Protein AF-A0A4Z2JAQ2-F1 (afdb_monomer)

Foldseek 3Di:
DVVVVVVVVVVVLLPADDPDDPDDDDDDDDDDDDDDDDDDDDDDDDDDDDDDDDDDDDDDDDDDDDDDPVPVVVVVVVVVVVVVVVVVVVVVVVVVVVVVVVVVVVVVVVVVVVVVVVVVVVVVVVVVVVVVVVVVVVVVVVVVVVVVVVVVVVVVVVVVVVVVVVVVVVVVVVVCVVDPDDPPPPPDPPPDDDDDDDDDDDDDDDDDDDDDDDDDDDDDDDPDPDPPPPPPQLVVVSVLLVVQLLVVQKDKDFDDPDPDDPDDPPCPQQADCQAFNNSRDGHRFRMWMDRHPPPGIHGHHQLRVQLSVLSSVLSVLVVCVVVVVDPDDPVVSVVVNVVSVVSSVCSSVSDGDDPPD

pLDDT: mean 70.52, std 26.48, range [26.64, 98.62]

InterPro domains:
  IPR009449 GDP/GTP exchange factor Sec2, N-terminal [PF06428] (87-173)
  IPR040351 Guanine nucleotide exchange factor RAB3IL/RAB3IP/Sec2 [PTHR14430] (69-216)

Structure (mmCIF, N/CA/C/O backbone):
data_AF-A0A4Z2JAQ2-F1
#
_entry.id   AF-A0A4Z2JAQ2-F1
#
loop_
_atom_site.group_PDB
_atom_site.id
_atom_site.type_symbol
_atom_site.label_atom_id
_atom_site.label_alt_id
_atom_site.label_comp_id
_atom_site.label_asym_id
_atom_site.label_entity_id
_atom_site.label_seq_id
_atom_site.pdbx_PDB_ins_code
_atom_site.Cartn_x
_atom_site.Cartn_y
_atom_site.Cartn_z
_atom_site.occupancy
_atom_site.B_iso_or_equiv
_atom_site.auth_seq_id
_atom_site.auth_comp_id
_atom_site.auth_asym_id
_atom_site.auth_atom_id
_atom_site.pdbx_PDB_model_num
ATOM 1 N N . MET A 1 1 ? 0.732 -26.052 -12.401 1.00 32.22 1 MET A N 1
ATOM 2 C CA . MET A 1 1 ? 1.533 -25.738 -11.193 1.00 32.22 1 MET A CA 1
ATOM 3 C C . MET A 1 1 ? 1.921 -24.259 -11.101 1.00 32.22 1 MET A C 1
ATOM 5 O O . MET A 1 1 ? 1.573 -23.650 -10.102 1.00 32.22 1 MET A O 1
ATOM 9 N N . LEU A 1 2 ? 2.511 -23.631 -12.132 1.00 28.58 2 LEU A N 1
ATOM 10 C CA . LEU A 1 2 ? 2.782 -22.173 -12.153 1.00 28.58 2 LEU A CA 1
ATOM 11 C C . LEU A 1 2 ? 1.528 -21.301 -11.935 1.00 28.58 2 LEU A C 1
ATOM 13 O O . LEU A 1 2 ? 1.562 -20.373 -11.138 1.00 28.58 2 LEU A O 1
ATOM 17 N N . LEU A 1 3 ? 0.391 -21.658 -12.541 1.00 33.78 3 LEU A N 1
ATOM 18 C CA . LEU A 1 3 ? -0.900 -20.978 -12.331 1.00 33.78 3 LEU A CA 1
ATOM 19 C C . LEU A 1 3 ? -1.442 -21.103 -10.894 1.00 33.78 3 LEU A C 1
ATOM 21 O O . LEU A 1 3 ? -2.091 -20.189 -10.400 1.00 33.78 3 LEU A O 1
ATOM 25 N N . GLN A 1 4 ? -1.127 -22.196 -10.194 1.00 30.92 4 GLN A N 1
ATOM 26 C CA . GLN A 1 4 ? -1.571 -22.434 -8.814 1.00 30.92 4 GLN A CA 1
ATOM 27 C C . GLN A 1 4 ? -0.662 -21.733 -7.791 1.00 30.92 4 GLN A C 1
ATOM 29 O O . GLN A 1 4 ? -1.110 -21.366 -6.708 1.00 30.92 4 GLN A O 1
ATOM 34 N N . GLN A 1 5 ? 0.599 -21.488 -8.162 1.00 32.19 5 GLN A N 1
ATOM 35 C CA . GLN A 1 5 ? 1.532 -20.642 -7.415 1.00 32.19 5 GLN A CA 1
ATOM 36 C C . GLN A 1 5 ? 1.245 -19.144 -7.647 1.00 32.19 5 GLN A C 1
ATOM 38 O O . GLN A 1 5 ? 1.364 -18.342 -6.724 1.00 32.19 5 GLN A O 1
ATOM 43 N N . LEU A 1 6 ? 0.816 -18.768 -8.859 1.00 39.59 6 LEU A N 1
ATOM 44 C CA . LEU A 1 6 ? 0.424 -17.399 -9.215 1.00 39.59 6 LEU A CA 1
ATOM 45 C C . LEU A 1 6 ? -0.931 -17.001 -8.609 1.00 39.59 6 LEU A C 1
ATOM 47 O O . LEU A 1 6 ? -1.052 -15.879 -8.124 1.00 39.59 6 LEU A O 1
ATOM 51 N N . GLY A 1 7 ? -1.903 -17.920 -8.540 1.00 33.91 7 GLY A N 1
ATOM 52 C CA . GLY A 1 7 ? -3.198 -17.687 -7.882 1.00 33.91 7 GLY A CA 1
ATOM 53 C C . GLY A 1 7 ? -3.067 -17.275 -6.410 1.00 33.91 7 GLY A C 1
ATOM 54 O O . GLY A 1 7 ? -3.701 -16.315 -5.982 1.00 33.91 7 GLY A O 1
ATOM 55 N N . LYS A 1 8 ? -2.131 -17.887 -5.669 1.00 36.03 8 LYS A N 1
ATOM 56 C CA . LYS A 1 8 ? -1.834 -17.534 -4.265 1.00 36.03 8 LYS A CA 1
ATOM 57 C C . LYS A 1 8 ? -1.268 -16.117 -4.101 1.00 36.03 8 LYS A C 1
ATOM 59 O O . LYS A 1 8 ? -1.506 -15.463 -3.091 1.00 36.03 8 LYS A O 1
ATOM 64 N N . SER A 1 9 ? -0.527 -15.621 -5.097 1.00 35.22 9 SER A N 1
ATOM 65 C CA . SER A 1 9 ? 0.023 -14.258 -5.077 1.00 35.22 9 SER A CA 1
ATOM 66 C C . SER A 1 9 ? -1.042 -13.199 -5.387 1.00 35.22 9 SER A C 1
ATOM 68 O O . SER A 1 9 ? -0.885 -12.053 -4.966 1.00 35.22 9 SER A O 1
ATOM 70 N N . VAL A 1 10 ? -2.106 -13.569 -6.109 1.00 39.44 10 VAL A N 1
ATOM 71 C CA . VAL A 1 10 ? -3.237 -12.686 -6.433 1.00 39.44 10 VAL A CA 1
ATOM 72 C C . VAL A 1 10 ? -4.231 -12.628 -5.272 1.00 39.44 10 VAL A C 1
ATOM 74 O O . VAL A 1 10 ? -4.626 -11.527 -4.895 1.00 39.44 10 VAL A O 1
ATOM 77 N N . GLU A 1 11 ? -4.541 -13.756 -4.620 1.00 36.00 11 GLU A N 1
ATOM 78 C CA . GLU A 1 11 ? -5.402 -13.781 -3.420 1.00 36.00 11 GLU A CA 1
ATOM 79 C C . GLU A 1 11 ? -4.887 -12.846 -2.312 1.00 36.00 11 GLU A C 1
ATOM 81 O O . GLU A 1 11 ? -5.660 -12.128 -1.677 1.00 36.00 11 GLU A O 1
ATOM 86 N N . HIS A 1 12 ? -3.563 -12.754 -2.143 1.00 39.06 12 HIS A N 1
ATOM 87 C CA . HIS A 1 12 ? -2.941 -11.886 -1.140 1.00 39.06 12 HIS A CA 1
ATOM 88 C C . HIS A 1 12 ? -2.846 -10.398 -1.551 1.00 39.06 12 HIS A C 1
ATOM 90 O O . HIS A 1 12 ? -2.483 -9.545 -0.735 1.00 39.06 12 HIS A O 1
ATOM 96 N N . CYS A 1 13 ? -3.138 -10.048 -2.809 1.00 39.56 13 CYS A N 1
ATOM 97 C CA . CYS A 1 13 ? -3.205 -8.659 -3.292 1.00 39.56 13 CYS A CA 1
ATOM 98 C C . CYS A 1 13 ? -4.619 -8.062 -3.207 1.00 39.56 13 CYS A C 1
ATOM 100 O O . CYS A 1 13 ? -4.762 -6.836 -3.153 1.00 39.56 13 CYS A O 1
ATOM 102 N N . VAL A 1 14 ? -5.653 -8.909 -3.162 1.00 39.41 14 VAL A N 1
ATOM 103 C CA . VAL A 1 14 ? -7.061 -8.485 -3.059 1.00 39.41 14 VAL A CA 1
ATOM 104 C C . VAL A 1 14 ? -7.464 -8.165 -1.613 1.00 39.41 14 VAL A C 1
ATOM 106 O O . VAL A 1 14 ? -8.409 -7.409 -1.398 1.00 39.41 14 VAL A O 1
ATOM 109 N N . PHE A 1 15 ? -6.711 -8.634 -0.612 1.00 42.44 15 PHE A N 1
ATOM 110 C CA . PHE A 1 15 ? -6.939 -8.272 0.787 1.00 42.44 15 PHE A CA 1
ATOM 111 C C . PHE A 1 15 ? -6.591 -6.798 1.028 1.00 42.44 15 PHE A C 1
ATOM 113 O O . PHE A 1 15 ? -5.430 -6.413 1.168 1.00 42.44 15 PHE A O 1
ATOM 120 N N . PHE A 1 16 ? -7.630 -5.962 0.989 1.00 42.53 16 PHE A N 1
ATOM 121 C CA . PHE A 1 16 ? -7.611 -4.557 1.367 1.00 42.53 16 PHE A CA 1
ATOM 122 C C . PHE A 1 16 ? -6.827 -4.380 2.672 1.00 42.53 16 PHE A C 1
ATOM 124 O O . PHE A 1 16 ? -7.182 -4.960 3.695 1.00 42.53 16 PHE A O 1
ATOM 131 N N . GLY A 1 17 ? -5.744 -3.598 2.615 1.00 32.12 17 GLY A N 1
ATOM 132 C CA . GLY A 1 17 ? -5.057 -3.131 3.816 1.00 32.12 17 GLY A CA 1
ATOM 133 C C . GLY A 1 17 ? -6.016 -2.326 4.704 1.00 32.12 17 GLY A C 1
ATOM 134 O O . GLY A 1 17 ? -7.007 -1.796 4.188 1.00 32.12 17 GLY A O 1
ATOM 135 N N . PRO A 1 18 ? -5.752 -2.263 6.020 1.00 31.42 18 PRO A N 1
ATOM 136 C CA . PRO A 1 18 ? -6.659 -1.652 6.982 1.00 31.42 18 PRO A CA 1
ATOM 137 C C . PRO A 1 18 ? -6.964 -0.192 6.610 1.00 31.42 18 PRO A C 1
ATOM 139 O O . PRO A 1 18 ? -6.084 0.513 6.099 1.00 31.42 18 PRO A O 1
ATOM 142 N N . PRO A 1 19 ? -8.201 0.278 6.844 1.00 39.22 19 PRO A N 1
ATOM 143 C CA . PRO A 1 19 ? -8.528 1.678 6.694 1.00 39.22 19 PRO A CA 1
ATOM 144 C C . PRO A 1 19 ? -7.951 2.381 7.916 1.00 39.22 19 PRO A C 1
ATOM 146 O O . PRO A 1 19 ? -8.541 2.283 8.974 1.00 39.22 19 PRO A O 1
ATOM 149 N N . ASP A 1 20 ? -6.773 2.987 7.796 1.00 35.00 20 ASP A N 1
ATOM 150 C CA . ASP A 1 20 ? -6.402 4.194 8.543 1.00 35.00 20 ASP A CA 1
ATOM 151 C C . ASP A 1 20 ? -4.969 4.609 8.204 1.00 35.00 20 ASP A C 1
ATOM 153 O O . ASP A 1 20 ? -3.987 4.117 8.749 1.00 35.00 20 ASP A O 1
ATOM 157 N N . ALA A 1 21 ? -4.858 5.570 7.290 1.00 31.58 21 ALA A N 1
ATOM 158 C CA . ALA A 1 21 ? -3.722 6.478 7.256 1.00 31.58 21 ALA A CA 1
ATOM 159 C C . ALA A 1 21 ? -4.227 7.853 6.788 1.00 31.58 21 ALA A C 1
ATOM 161 O O . ALA A 1 21 ? -4.781 7.968 5.683 1.00 31.58 21 ALA A O 1
ATOM 162 N N . PRO A 1 22 ? -4.106 8.911 7.611 1.00 32.19 22 PRO A N 1
ATOM 163 C CA . PRO A 1 22 ? -4.495 10.249 7.207 1.00 32.19 22 PRO A CA 1
ATOM 164 C C . PRO A 1 22 ? -3.606 10.719 6.053 1.00 32.19 22 PRO A C 1
ATOM 166 O O . PRO A 1 22 ? -2.398 10.506 6.019 1.00 32.19 22 PRO A O 1
ATOM 169 N N . ALA A 1 23 ? -4.241 11.356 5.072 1.00 33.41 23 ALA A N 1
ATOM 170 C CA . ALA A 1 23 ? -3.591 11.825 3.861 1.00 33.41 23 ALA A CA 1
ATOM 171 C C . ALA A 1 23 ? -2.505 12.866 4.160 1.00 33.41 23 ALA A C 1
ATOM 173 O O . ALA A 1 23 ? -2.813 14.034 4.404 1.00 33.41 23 ALA A O 1
ATOM 174 N N . ALA A 1 24 ? -1.244 12.463 4.031 1.00 28.30 24 ALA A N 1
ATOM 175 C CA . ALA A 1 24 ? -0.134 13.385 3.881 1.00 28.30 24 ALA A CA 1
ATOM 176 C C . ALA A 1 24 ? -0.196 13.996 2.471 1.00 28.30 24 ALA A C 1
ATOM 178 O O . ALA A 1 24 ? 0.100 13.358 1.460 1.00 28.30 24 ALA A O 1
ATOM 179 N N . ARG A 1 25 ? -0.647 15.251 2.390 1.00 35.47 25 ARG A N 1
ATOM 180 C CA . ARG A 1 25 ? -0.482 16.088 1.200 1.00 35.47 25 ARG A CA 1
ATOM 181 C C . ARG A 1 25 ? 0.997 16.449 1.083 1.00 35.47 25 ARG A C 1
ATOM 183 O O . ARG A 1 25 ? 1.421 17.417 1.700 1.00 35.47 25 ARG A O 1
ATOM 190 N N . HIS A 1 26 ? 1.749 15.735 0.254 1.00 28.62 26 HIS A N 1
ATOM 191 C CA . HIS A 1 26 ? 3.042 16.222 -0.215 1.00 28.62 26 HIS A CA 1
ATOM 192 C C . HIS A 1 26 ? 2.951 16.593 -1.693 1.00 28.62 26 HIS A C 1
ATOM 194 O O . HIS A 1 26 ? 2.716 15.764 -2.568 1.00 28.62 26 HIS A O 1
ATOM 200 N N . ARG A 1 27 ? 3.092 17.899 -1.944 1.00 38.75 27 ARG A N 1
ATOM 201 C CA . ARG A 1 27 ? 3.564 18.420 -3.225 1.00 38.75 27 ARG A CA 1
ATOM 202 C C . ARG A 1 27 ? 5.033 18.027 -3.349 1.00 38.75 27 ARG A C 1
ATOM 204 O O . ARG A 1 27 ? 5.759 18.235 -2.388 1.00 38.75 27 ARG A O 1
ATOM 211 N N . TYR A 1 28 ? 5.424 17.497 -4.499 1.00 27.91 28 TYR A N 1
ATOM 212 C CA . TYR A 1 28 ? 6.567 17.879 -5.344 1.00 27.91 28 TYR A CA 1
ATOM 213 C C . TYR A 1 28 ? 6.689 16.793 -6.425 1.00 27.91 28 TYR A C 1
ATOM 215 O O . TYR A 1 28 ? 6.312 15.650 -6.204 1.00 27.91 28 TYR A O 1
ATOM 223 N N . GLY A 1 29 ? 6.953 17.150 -7.675 1.00 27.48 29 GLY A N 1
ATOM 224 C CA . GLY A 1 29 ? 8.324 17.358 -8.129 1.00 27.48 29 GLY A CA 1
ATOM 225 C C . GLY A 1 29 ? 8.634 16.180 -9.044 1.00 27.48 29 GLY A C 1
ATOM 226 O O . GLY A 1 29 ? 8.641 15.035 -8.614 1.00 27.48 29 GLY A O 1
ATOM 227 N N . ARG A 1 30 ? 8.687 16.464 -10.339 1.00 41.06 30 ARG A N 1
ATOM 228 C CA . ARG A 1 30 ? 8.864 15.487 -11.403 1.00 41.06 30 ARG A CA 1
ATOM 229 C C . ARG A 1 30 ? 10.332 15.080 -11.411 1.00 41.06 30 ARG A C 1
ATOM 231 O O . ARG A 1 30 ? 11.100 15.836 -11.974 1.00 41.06 30 ARG A O 1
ATOM 238 N N . ASP A 1 31 ? 10.663 13.910 -10.880 1.00 26.67 31 ASP A N 1
ATOM 239 C CA . ASP A 1 31 ? 11.936 13.245 -11.160 1.00 26.67 31 ASP A CA 1
ATOM 240 C C . ASP A 1 31 ? 11.685 11.745 -11.336 1.00 26.67 31 ASP A C 1
ATOM 242 O O . ASP A 1 31 ? 11.189 11.045 -10.452 1.00 26.67 31 ASP A O 1
ATOM 246 N N . ALA A 1 32 ? 11.930 11.289 -12.562 1.00 34.69 32 ALA A N 1
ATOM 247 C CA . ALA A 1 32 ? 11.935 9.891 -12.935 1.00 34.69 32 ALA A CA 1
ATOM 248 C C . ALA A 1 32 ? 13.337 9.352 -12.646 1.00 34.69 32 ALA A C 1
ATOM 250 O O . ALA A 1 32 ? 14.273 9.706 -13.355 1.00 34.69 32 ALA A O 1
ATOM 251 N N . GLU A 1 33 ? 13.475 8.498 -11.633 1.00 29.86 33 GLU A N 1
ATOM 252 C CA . GLU A 1 33 ? 14.683 7.696 -11.457 1.00 29.86 33 GLU A CA 1
ATOM 253 C C . GLU A 1 33 ? 14.422 6.241 -11.845 1.00 29.86 33 GLU A C 1
ATOM 255 O O . GLU A 1 33 ? 13.720 5.463 -11.195 1.00 29.86 33 GLU A O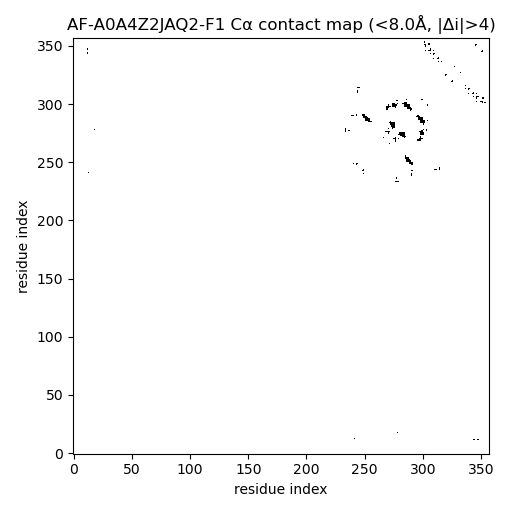 1
ATOM 260 N N . GLU A 1 34 ? 15.001 5.939 -12.998 1.00 36.47 34 GLU A N 1
ATOM 261 C CA . GLU A 1 34 ? 15.507 4.661 -13.455 1.00 36.47 34 GLU A CA 1
ATOM 262 C C . GLU A 1 34 ? 16.329 3.982 -12.342 1.00 36.47 34 GLU A C 1
ATOM 264 O O . GLU A 1 34 ? 17.377 4.477 -11.940 1.00 36.47 34 GLU A O 1
ATOM 269 N N . GLN A 1 35 ? 15.865 2.838 -11.830 1.00 32.50 35 GLN A N 1
ATOM 270 C CA . GLN A 1 35 ? 16.703 1.948 -11.021 1.00 32.50 35 GLN A CA 1
ATOM 271 C C . GLN A 1 35 ? 16.925 0.651 -11.785 1.00 32.50 35 GLN A C 1
ATOM 273 O O . GLN A 1 35 ? 16.061 -0.228 -11.850 1.00 32.50 35 GLN A O 1
ATOM 278 N N . GLY A 1 36 ? 18.107 0.602 -12.398 1.00 29.11 36 GLY A N 1
ATOM 279 C CA . GLY A 1 36 ? 18.700 -0.574 -13.002 1.00 29.11 36 GLY A CA 1
ATOM 280 C C . GLY A 1 36 ? 19.021 -1.650 -11.966 1.00 29.11 36 GLY A C 1
ATOM 281 O O . GLY A 1 36 ? 19.354 -1.383 -10.812 1.00 29.11 36 GLY A O 1
ATOM 282 N N . CYS A 1 37 ? 18.899 -2.893 -12.417 1.00 28.41 37 CYS A N 1
ATOM 283 C CA . CYS A 1 37 ? 19.303 -4.088 -11.698 1.00 28.41 37 CYS A CA 1
ATOM 284 C C . CYS A 1 37 ? 20.832 -4.178 -11.554 1.00 28.41 37 CYS A C 1
ATOM 286 O O . CYS A 1 37 ? 21.569 -3.975 -12.514 1.00 28.41 37 CYS A O 1
ATOM 288 N N . ILE A 1 38 ? 21.280 -4.606 -10.375 1.00 34.25 38 I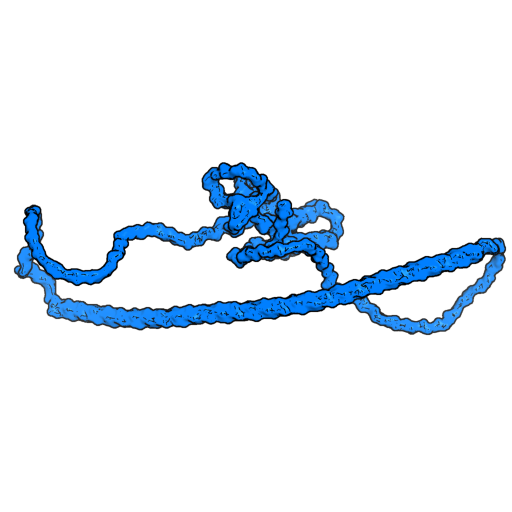LE A N 1
ATOM 289 C CA . ILE A 1 38 ? 22.635 -5.075 -10.041 1.00 34.25 38 ILE A CA 1
ATOM 290 C C . ILE A 1 38 ? 22.384 -6.317 -9.157 1.00 34.25 38 ILE A C 1
ATOM 292 O O . ILE A 1 38 ? 21.577 -6.219 -8.240 1.00 34.25 38 ILE A O 1
ATOM 296 N N . VAL A 1 39 ? 22.920 -7.532 -9.317 1.00 35.50 39 VAL A N 1
ATOM 297 C CA . VAL A 1 39 ? 23.964 -8.153 -10.152 1.00 35.50 39 VAL A CA 1
ATOM 298 C C . VAL A 1 39 ? 23.804 -9.680 -10.006 1.00 35.50 39 VAL A C 1
ATOM 300 O O . VAL A 1 39 ? 23.298 -10.143 -8.983 1.00 35.50 39 VAL A O 1
ATOM 303 N N . GLY A 1 40 ? 24.330 -10.471 -10.955 1.00 28.41 40 GLY A N 1
ATOM 304 C CA . GLY A 1 40 ? 24.898 -11.775 -10.581 1.00 28.41 40 GLY A CA 1
ATOM 305 C C . GLY A 1 40 ? 25.103 -12.818 -11.680 1.00 28.41 40 GLY A C 1
ATOM 306 O O . GLY A 1 40 ? 24.308 -13.747 -11.771 1.00 28.41 40 GLY A O 1
ATOM 307 N N . ARG A 1 41 ? 26.213 -12.723 -12.433 1.00 29.61 41 ARG A N 1
ATOM 308 C CA . ARG A 1 41 ? 27.311 -13.725 -12.491 1.00 29.61 41 ARG A CA 1
ATOM 309 C C . ARG A 1 41 ? 28.155 -13.502 -13.756 1.00 29.61 41 ARG A C 1
ATOM 311 O O . ARG A 1 41 ? 27.921 -14.125 -14.787 1.00 29.61 41 ARG A O 1
ATOM 318 N N . LEU A 1 42 ? 29.153 -12.623 -13.659 1.00 32.34 42 LEU A N 1
ATOM 319 C CA . LEU A 1 42 ? 30.320 -12.684 -14.536 1.00 32.34 42 LEU A CA 1
ATOM 320 C C . LEU A 1 42 ? 31.254 -13.731 -13.924 1.00 32.34 42 LEU A C 1
ATOM 322 O O . LEU A 1 42 ? 31.554 -13.669 -12.735 1.00 32.34 42 LEU A O 1
ATOM 326 N N . VAL A 1 43 ? 31.593 -14.748 -14.706 1.00 36.84 43 VAL A N 1
ATOM 327 C CA . VAL A 1 43 ? 32.537 -15.794 -14.316 1.00 36.84 43 VAL A CA 1
ATOM 328 C C . VAL A 1 43 ? 33.920 -15.156 -14.225 1.00 36.84 43 VAL A C 1
ATOM 330 O O . VAL A 1 43 ? 34.358 -14.523 -15.185 1.00 36.84 43 VAL A O 1
ATOM 333 N N . ASP A 1 44 ? 34.571 -15.318 -13.074 1.00 34.84 44 ASP A N 1
ATOM 334 C CA . ASP A 1 44 ? 35.976 -14.985 -12.863 1.00 34.84 44 ASP A CA 1
ATOM 335 C C . ASP A 1 44 ? 36.846 -15.664 -13.931 1.00 34.84 44 ASP A C 1
ATOM 337 O O . ASP A 1 44 ? 36.865 -16.891 -14.052 1.00 34.84 44 ASP A O 1
ATOM 341 N N . LEU A 1 45 ? 37.592 -14.865 -14.690 1.00 32.53 45 LEU A N 1
ATOM 342 C CA . LEU A 1 45 ? 38.787 -15.318 -15.392 1.00 32.53 45 LEU A CA 1
ATOM 343 C C . LEU A 1 45 ? 39.944 -14.457 -14.896 1.00 32.53 45 LEU A C 1
ATOM 345 O O . LEU A 1 45 ? 40.155 -13.339 -15.361 1.00 32.53 45 LEU A O 1
ATOM 349 N N . ASP A 1 46 ? 40.645 -14.996 -13.906 1.00 34.56 46 ASP A N 1
ATOM 350 C CA . ASP A 1 46 ? 41.946 -14.524 -13.435 1.00 34.56 46 ASP A CA 1
ATOM 351 C C . ASP A 1 46 ? 43.076 -15.107 -14.337 1.00 34.56 46 ASP A C 1
ATOM 353 O O . ASP A 1 46 ? 42.791 -15.914 -15.230 1.00 34.56 46 ASP A O 1
ATOM 357 N N . PRO A 1 47 ? 44.348 -14.682 -14.203 1.00 46.50 47 PRO A N 1
ATOM 358 C CA . PRO A 1 47 ? 45.146 -14.109 -15.283 1.00 46.50 47 PRO A CA 1
ATOM 359 C C . PRO A 1 47 ? 46.097 -15.097 -15.991 1.00 46.50 47 PRO A C 1
ATOM 361 O O . PRO A 1 47 ? 46.319 -16.224 -15.554 1.00 46.50 47 PRO A O 1
ATOM 364 N N . GLU A 1 48 ? 46.659 -14.628 -17.112 1.00 40.00 48 GLU A N 1
ATOM 365 C CA . GLU A 1 48 ? 47.556 -15.307 -18.070 1.00 40.00 48 GLU A CA 1
ATOM 366 C C . GLU A 1 48 ? 48.572 -16.328 -17.512 1.00 40.00 48 GLU A C 1
ATOM 368 O O . GLU A 1 48 ? 49.181 -16.104 -16.463 1.00 40.00 48 GLU A O 1
ATOM 373 N N . PRO A 1 49 ? 48.997 -17.301 -18.349 1.00 39.62 49 PRO A N 1
ATOM 37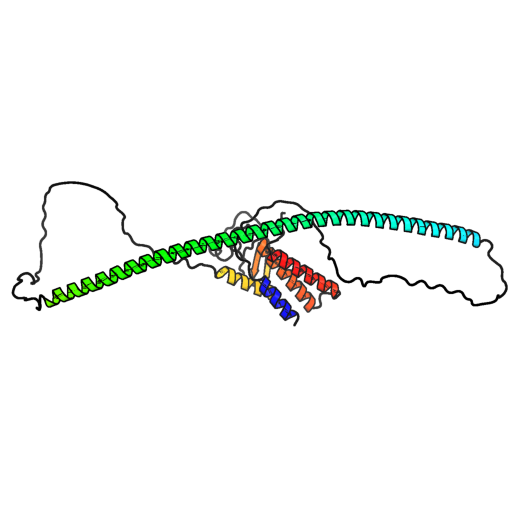4 C CA . PRO A 1 49 ? 50.358 -17.811 -18.307 1.00 39.62 49 PRO A CA 1
ATOM 375 C C . PRO A 1 49 ? 51.168 -17.433 -19.559 1.00 39.62 49 PRO A C 1
ATOM 377 O O . PRO A 1 49 ? 50.802 -17.706 -20.703 1.00 39.62 49 PRO A O 1
ATOM 380 N N . LYS A 1 50 ? 52.356 -16.878 -19.301 1.00 42.31 50 LYS A N 1
ATOM 381 C CA . LYS A 1 50 ? 53.480 -16.757 -20.237 1.00 42.31 50 LYS A CA 1
ATOM 382 C C . LYS A 1 50 ? 53.809 -18.111 -20.876 1.00 42.31 50 LYS A C 1
ATOM 384 O O . LYS A 1 50 ? 54.037 -19.082 -20.158 1.00 42.31 50 LYS A O 1
ATOM 389 N N . SER A 1 51 ? 54.018 -18.143 -22.193 1.00 29.77 51 SER A N 1
ATOM 390 C CA . SER A 1 51 ? 54.866 -19.165 -22.818 1.00 29.77 51 SER A CA 1
ATOM 391 C C . SER A 1 51 ? 55.777 -18.564 -23.894 1.00 29.77 51 SER A C 1
ATOM 393 O O . SER A 1 51 ? 55.383 -18.159 -24.980 1.00 29.77 51 SER A O 1
ATOM 395 N N . ARG A 1 52 ? 57.052 -18.494 -23.512 1.00 39.66 52 ARG A N 1
ATOM 396 C CA . ARG A 1 52 ? 58.237 -18.630 -24.362 1.00 39.66 52 ARG A CA 1
ATOM 397 C C . ARG A 1 52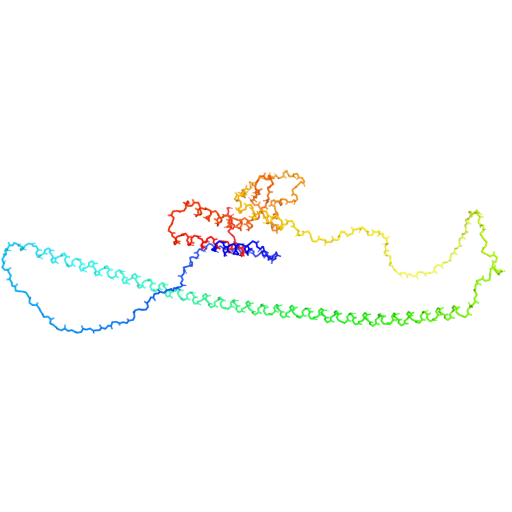 ? 58.132 -19.937 -25.155 1.00 39.66 52 ARG A C 1
ATOM 399 O O . ARG A 1 52 ? 57.799 -20.923 -24.516 1.00 39.66 52 ARG A O 1
ATOM 406 N N . VAL A 1 53 ? 58.497 -19.954 -26.443 1.00 34.00 53 VAL A N 1
ATOM 407 C CA . VAL A 1 53 ? 59.336 -20.981 -27.112 1.00 34.00 53 VAL A CA 1
ATOM 408 C C . VAL A 1 53 ? 59.643 -20.552 -28.564 1.00 34.00 53 VAL A C 1
ATOM 410 O O . VAL A 1 53 ? 58.771 -20.107 -29.303 1.00 34.00 53 VAL A O 1
ATOM 413 N N . GLU A 1 54 ? 60.925 -20.672 -28.915 1.00 39.62 54 GLU A N 1
ATOM 414 C CA . GLU A 1 54 ? 61.544 -20.650 -30.248 1.00 39.62 54 GLU A CA 1
ATOM 415 C C . GLU A 1 54 ? 61.123 -21.820 -31.160 1.00 39.62 54 GLU A C 1
ATOM 417 O O . GLU A 1 54 ? 60.845 -22.916 -30.686 1.00 39.62 54 GLU A O 1
ATOM 422 N N . GLY A 1 55 ? 61.287 -21.627 -32.474 1.00 31.17 55 GLY A N 1
ATOM 423 C CA . GLY A 1 55 ? 61.351 -22.686 -33.497 1.00 31.17 55 GLY A CA 1
ATOM 424 C C . GLY A 1 55 ? 60.091 -22.723 -34.366 1.00 31.17 55 GLY A C 1
ATOM 425 O O . GLY A 1 55 ? 58.986 -22.759 -33.852 1.00 31.17 55 GLY A O 1
ATOM 426 N N . GLY A 1 56 ? 60.121 -22.670 -35.695 1.00 32.25 56 GLY A N 1
ATOM 427 C CA . GLY A 1 56 ? 61.141 -23.047 -36.669 1.00 32.25 56 GLY A CA 1
ATOM 428 C C . GLY A 1 56 ? 60.441 -23.936 -37.707 1.00 32.25 56 GLY A C 1
ATOM 429 O O . GLY A 1 56 ? 60.009 -25.031 -37.367 1.00 32.25 56 GLY A O 1
ATOM 430 N N . GLY A 1 57 ? 60.280 -23.470 -38.950 1.00 29.75 57 GLY A N 1
ATOM 431 C CA . GLY A 1 57 ? 59.613 -24.237 -40.010 1.00 29.75 57 GLY A CA 1
ATOM 432 C C . GLY A 1 57 ? 59.704 -23.564 -41.381 1.00 29.75 57 GLY A C 1
ATOM 433 O O . GLY A 1 57 ? 59.124 -22.508 -41.601 1.00 29.75 57 GLY A O 1
ATOM 434 N N . GLN A 1 58 ? 60.478 -24.180 -42.274 1.00 40.00 58 GLN A N 1
ATOM 435 C CA . GLN A 1 58 ? 60.800 -23.772 -43.646 1.00 40.00 58 GLN A CA 1
ATOM 436 C C . GLN A 1 58 ? 59.601 -23.796 -44.608 1.00 40.00 58 GLN A C 1
ATOM 438 O O . GLN A 1 58 ? 58.797 -24.722 -44.570 1.00 40.00 58 GLN A O 1
ATOM 443 N N . ALA A 1 59 ? 59.613 -22.895 -45.595 1.00 35.91 59 ALA A N 1
ATOM 444 C CA . ALA A 1 59 ? 59.168 -23.192 -46.958 1.00 35.91 59 ALA A CA 1
ATOM 445 C C . ALA A 1 59 ? 59.981 -22.344 -47.957 1.00 35.91 59 ALA A C 1
ATOM 447 O O . ALA A 1 59 ? 60.089 -21.129 -47.806 1.00 35.91 59 ALA A O 1
ATOM 448 N N . GLY A 1 60 ? 60.617 -23.013 -48.925 1.00 33.41 60 GLY A N 1
ATOM 449 C CA . GLY A 1 60 ? 61.501 -22.422 -49.936 1.00 33.41 60 GLY A CA 1
ATOM 450 C C . GLY A 1 60 ? 60.778 -21.671 -51.069 1.00 33.41 60 GLY A C 1
ATOM 451 O O . GLY A 1 60 ? 59.549 -21.628 -51.104 1.00 33.41 60 GLY A O 1
ATOM 452 N N . PRO A 1 61 ? 61.539 -21.066 -52.004 1.00 45.97 61 PRO A N 1
ATOM 453 C CA . PRO A 1 61 ? 61.053 -20.025 -52.903 1.00 45.97 61 PRO A CA 1
ATOM 454 C C . PRO A 1 61 ? 60.561 -20.576 -54.250 1.00 45.97 61 PRO A C 1
ATOM 456 O O . PRO A 1 61 ? 61.194 -21.446 -54.844 1.00 45.97 61 PRO A O 1
ATOM 459 N N . THR A 1 62 ? 59.498 -19.985 -54.803 1.00 39.38 62 THR A N 1
ATOM 460 C CA . THR A 1 62 ? 59.145 -20.133 -56.224 1.00 39.38 62 THR A CA 1
ATOM 461 C C . THR A 1 62 ? 59.033 -18.770 -56.907 1.00 39.38 62 THR A C 1
ATOM 463 O O . THR A 1 62 ? 58.089 -18.017 -56.700 1.00 39.38 62 THR A O 1
ATOM 466 N N . SER A 1 63 ? 60.065 -18.489 -57.699 1.00 41.94 63 SER A N 1
ATOM 467 C CA . SER A 1 63 ? 60.126 -17.775 -58.981 1.00 41.94 63 SER A CA 1
ATOM 468 C C . SER A 1 63 ? 58.964 -16.867 -59.435 1.00 41.94 63 SER A C 1
ATOM 470 O O . SER A 1 63 ? 57.872 -17.322 -59.755 1.00 41.94 63 SER A O 1
ATOM 472 N N . SER A 1 64 ? 59.344 -15.606 -59.680 1.00 40.72 64 SER A N 1
ATOM 473 C CA . SER A 1 64 ? 59.042 -14.779 -60.865 1.00 40.72 64 SER A CA 1
ATOM 474 C C . SER A 1 64 ? 57.586 -14.536 -61.301 1.00 40.72 64 SER A C 1
ATOM 476 O O . SER A 1 64 ? 56.971 -15.387 -61.941 1.00 40.72 64 SER A O 1
ATOM 478 N N . ARG A 1 65 ? 57.149 -13.271 -61.215 1.00 36.12 65 ARG A N 1
ATOM 479 C CA . ARG A 1 65 ? 56.710 -12.465 -62.378 1.00 36.12 65 ARG A CA 1
ATOM 480 C C . ARG A 1 65 ? 56.383 -11.038 -61.938 1.00 36.12 65 ARG A C 1
ATOM 482 O O . ARG A 1 65 ? 55.695 -10.829 -60.947 1.00 36.12 65 ARG A O 1
ATOM 489 N N . GLY A 1 66 ? 56.928 -10.067 -62.665 1.00 45.19 66 GLY A N 1
ATOM 490 C CA . GLY A 1 66 ? 56.781 -8.649 -62.364 1.00 45.19 66 GLY A CA 1
ATOM 491 C C . GLY A 1 66 ? 55.397 -8.095 -62.694 1.00 45.19 66 GLY A C 1
ATOM 492 O O . GLY A 1 66 ? 54.801 -8.476 -63.694 1.00 45.19 66 GLY A O 1
ATOM 493 N N . HIS A 1 67 ? 54.933 -7.179 -61.847 1.00 51.00 67 HIS A N 1
ATOM 494 C CA . HIS A 1 67 ? 54.270 -5.908 -62.166 1.00 51.00 67 HIS A CA 1
ATOM 495 C C . HIS A 1 67 ? 53.825 -5.305 -60.828 1.00 51.00 67 HIS A C 1
ATOM 497 O O . HIS A 1 67 ? 53.000 -5.908 -60.148 1.00 51.00 67 HIS A O 1
ATOM 503 N N . GLY A 1 68 ? 54.338 -4.142 -60.411 1.00 47.56 68 GLY A N 1
ATOM 504 C CA . GLY A 1 68 ? 53.822 -3.567 -59.162 1.00 47.56 68 GLY A CA 1
ATOM 505 C C . GLY A 1 68 ? 54.481 -2.334 -58.563 1.00 47.56 68 GLY A C 1
ATOM 506 O O . GLY A 1 68 ? 54.179 -2.036 -57.413 1.00 47.56 68 GLY A O 1
ATOM 507 N N . ASP A 1 69 ? 55.325 -1.583 -59.273 1.00 48.19 69 ASP A N 1
ATOM 508 C CA . ASP A 1 69 ? 56.032 -0.449 -58.643 1.00 48.19 69 ASP A CA 1
ATOM 509 C C . ASP A 1 69 ? 55.216 0.865 -58.570 1.00 48.19 69 ASP A C 1
ATOM 511 O O . ASP A 1 69 ? 55.730 1.945 -58.296 1.00 48.19 69 ASP A O 1
ATOM 515 N N . LEU A 1 70 ? 53.895 0.781 -58.777 1.00 52.19 70 LEU A N 1
ATOM 516 C CA . LEU A 1 70 ? 52.939 1.867 -58.501 1.00 52.19 70 LEU A CA 1
ATOM 517 C C . LEU A 1 70 ? 51.953 1.523 -57.365 1.00 52.19 70 LEU A C 1
ATOM 519 O O . LEU A 1 70 ? 51.183 2.385 -56.937 1.00 52.19 70 LEU A O 1
ATOM 523 N N . SER A 1 71 ? 51.998 0.294 -56.836 1.00 53.28 71 SER A N 1
ATOM 524 C CA . SER A 1 71 ? 51.068 -0.206 -55.810 1.00 53.28 71 SER A CA 1
ATOM 525 C C . SER A 1 71 ? 51.596 0.002 -54.384 1.00 53.28 71 SER A C 1
ATOM 527 O O . SER A 1 71 ? 50.827 0.337 -53.488 1.00 53.28 71 SER A O 1
ATOM 529 N N . GLY A 1 72 ? 52.915 -0.101 -54.170 1.00 53.19 72 GLY A N 1
ATOM 530 C CA . GLY A 1 72 ? 53.526 -0.032 -52.831 1.00 53.19 72 GLY A CA 1
ATOM 531 C C . GLY A 1 72 ? 53.442 1.341 -52.150 1.00 53.19 72 GLY A C 1
ATOM 532 O O . GLY A 1 72 ? 53.269 1.429 -50.937 1.00 53.19 72 GLY A O 1
ATOM 533 N N . ARG A 1 73 ? 53.481 2.438 -52.920 1.00 52.31 73 ARG A N 1
ATOM 534 C CA . ARG A 1 73 ? 53.392 3.808 -52.369 1.00 52.31 73 ARG A CA 1
ATOM 535 C C . ARG A 1 73 ? 51.966 4.201 -51.972 1.00 52.31 73 ARG A C 1
ATOM 537 O O . ARG A 1 73 ? 51.788 4.978 -51.037 1.00 52.31 73 ARG A O 1
ATOM 544 N N . ARG A 1 74 ? 50.951 3.646 -52.649 1.00 55.34 74 ARG A N 1
ATOM 545 C CA . ARG A 1 74 ? 49.539 3.792 -52.257 1.00 55.34 74 ARG A CA 1
ATOM 546 C C . ARG A 1 74 ? 49.207 2.922 -51.044 1.00 55.34 74 ARG A C 1
ATOM 548 O O . ARG A 1 74 ? 48.537 3.422 -50.150 1.00 55.34 74 ARG A O 1
ATOM 555 N N . SER A 1 75 ? 49.737 1.699 -50.958 1.00 61.38 75 SER A N 1
ATOM 556 C CA . SER A 1 75 ? 49.587 0.842 -49.771 1.00 61.38 75 SER A CA 1
ATOM 557 C C . SER A 1 75 ? 50.206 1.465 -48.518 1.00 61.38 75 SER A C 1
ATOM 559 O O . SER A 1 75 ? 49.518 1.588 -47.514 1.00 61.38 75 SER A O 1
ATOM 561 N N . SER A 1 76 ? 51.433 1.993 -48.592 1.00 68.62 76 SER A N 1
ATOM 562 C CA . SER A 1 76 ? 52.068 2.664 -47.445 1.00 68.62 76 SER A CA 1
ATOM 563 C C . SER A 1 76 ? 51.289 3.902 -46.965 1.00 68.62 76 SER A C 1
ATOM 565 O O . SER A 1 76 ? 51.126 4.106 -45.765 1.00 68.62 76 SER A O 1
ATOM 567 N N . SER A 1 77 ? 50.733 4.706 -47.880 1.00 74.56 77 SER A N 1
ATOM 568 C CA . SER A 1 77 ? 49.907 5.867 -47.511 1.00 74.56 77 SER A CA 1
ATOM 569 C C . SER A 1 77 ? 48.552 5.482 -46.902 1.00 74.56 77 SER A C 1
ATOM 571 O O . SER A 1 77 ? 48.029 6.237 -46.082 1.00 74.56 77 SER A O 1
ATOM 573 N N . LEU A 1 78 ? 47.967 4.355 -47.316 1.00 73.12 78 LEU A N 1
ATOM 574 C CA . LEU A 1 78 ? 46.710 3.844 -46.763 1.00 73.12 78 LEU A CA 1
ATOM 575 C C . LEU A 1 78 ? 46.927 3.214 -45.383 1.00 73.12 78 LEU A C 1
ATOM 577 O O . LEU A 1 78 ? 46.165 3.508 -44.470 1.00 73.12 78 LEU A O 1
ATOM 581 N N . GLU A 1 79 ? 48.010 2.461 -45.192 1.00 80.44 79 GLU A N 1
ATOM 582 C CA . GLU A 1 79 ? 48.378 1.866 -43.900 1.00 80.44 79 GLU A CA 1
ATOM 583 C C . GLU A 1 79 ? 48.664 2.926 -42.827 1.00 80.44 79 GLU A C 1
ATOM 585 O O . GLU A 1 79 ? 48.230 2.789 -41.683 1.00 80.44 79 GLU A O 1
ATOM 590 N N . ILE A 1 80 ? 49.342 4.022 -43.191 1.00 84.38 80 ILE A N 1
ATOM 591 C CA . ILE A 1 80 ? 49.566 5.155 -42.279 1.00 84.38 80 ILE A CA 1
ATOM 592 C C . ILE A 1 80 ? 48.226 5.770 -41.854 1.00 84.38 80 ILE A C 1
ATOM 594 O O . ILE A 1 80 ? 48.013 6.021 -40.669 1.00 84.38 80 ILE A O 1
ATOM 598 N N . ARG A 1 81 ? 47.294 5.954 -42.799 1.00 84.31 81 ARG A N 1
ATOM 599 C CA . ARG A 1 81 ? 45.967 6.519 -42.522 1.00 84.31 81 ARG A CA 1
ATOM 600 C C . ARG A 1 81 ? 45.101 5.582 -41.678 1.00 84.31 81 ARG A C 1
ATOM 602 O O . ARG A 1 81 ? 44.401 6.045 -40.787 1.00 84.31 81 ARG A O 1
ATOM 609 N N . GLU A 1 82 ? 45.145 4.276 -41.922 1.00 85.31 82 GLU A N 1
ATOM 610 C CA . GLU A 1 82 ? 44.438 3.274 -41.114 1.00 85.31 82 GLU A CA 1
ATOM 611 C C . GLU A 1 82 ? 44.979 3.200 -39.687 1.00 85.31 82 GLU A C 1
ATOM 613 O O . GLU A 1 82 ? 44.204 3.090 -38.733 1.00 85.31 82 GLU A O 1
ATOM 618 N N . LYS A 1 83 ? 46.304 3.292 -39.524 1.00 86.50 83 LYS A N 1
ATOM 619 C CA . LYS A 1 83 ? 46.941 3.361 -38.208 1.00 86.50 83 LYS A CA 1
ATOM 620 C C . LYS A 1 83 ? 46.527 4.630 -37.464 1.00 86.50 83 LYS A C 1
ATOM 622 O O . LYS A 1 83 ? 46.148 4.534 -36.302 1.00 86.50 83 LYS A O 1
ATOM 627 N N . GLU A 1 84 ? 46.500 5.774 -38.145 1.00 88.75 84 GLU A N 1
ATOM 628 C CA . GLU A 1 84 ? 46.042 7.050 -37.584 1.00 88.75 84 GLU A CA 1
ATOM 629 C C . GLU A 1 84 ? 44.553 7.013 -37.193 1.00 88.75 84 GLU A C 1
ATOM 631 O O . GLU A 1 84 ? 44.183 7.474 -36.116 1.00 88.75 84 GLU A O 1
ATOM 636 N N . ILE A 1 85 ? 43.685 6.416 -38.020 1.00 91.06 85 ILE A N 1
ATOM 637 C CA . ILE A 1 85 ? 42.257 6.235 -37.701 1.00 91.06 85 ILE A CA 1
ATOM 638 C C . ILE A 1 85 ? 42.088 5.332 -36.475 1.00 91.06 85 ILE A C 1
ATOM 640 O O . ILE A 1 85 ? 41.287 5.634 -35.593 1.00 91.06 85 ILE A O 1
ATOM 644 N N . ARG A 1 86 ? 42.848 4.236 -36.395 1.00 92.06 86 ARG A N 1
ATOM 645 C CA . ARG A 1 86 ? 42.817 3.315 -35.253 1.00 92.06 86 ARG A CA 1
ATOM 646 C C . ARG A 1 86 ? 43.317 3.980 -33.977 1.00 92.06 86 ARG A C 1
ATOM 648 O O . ARG A 1 86 ? 42.739 3.762 -32.916 1.00 92.06 86 ARG A O 1
ATOM 655 N N . GLU A 1 87 ? 44.367 4.785 -34.073 1.00 93.44 87 GLU A N 1
ATOM 656 C CA . GLU A 1 87 ? 44.938 5.523 -32.949 1.00 93.44 87 GLU A CA 1
ATOM 657 C C . GLU A 1 87 ? 43.962 6.586 -32.433 1.00 93.44 87 GLU A C 1
ATOM 659 O O . GLU A 1 87 ? 43.640 6.572 -31.247 1.00 93.44 87 GLU A O 1
ATOM 664 N N . LYS A 1 88 ? 43.378 7.391 -33.331 1.00 94.12 88 LYS A N 1
ATOM 665 C CA . LYS A 1 88 ? 42.322 8.364 -33.004 1.00 94.12 88 LYS A CA 1
ATOM 666 C C . LYS A 1 88 ? 41.071 7.698 -32.431 1.00 94.12 88 LYS A C 1
ATOM 668 O O . LYS A 1 88 ? 40.506 8.177 -31.456 1.00 94.12 88 LYS A O 1
ATOM 673 N N . GLY A 1 89 ? 40.646 6.566 -32.993 1.00 95.06 89 GLY A N 1
ATOM 674 C CA . GLY A 1 89 ? 39.526 5.787 -32.457 1.00 95.06 89 GLY A CA 1
ATOM 675 C C . GLY A 1 89 ? 39.817 5.236 -31.058 1.00 95.06 89 GLY A C 1
ATOM 676 O O . GLY A 1 89 ? 38.956 5.281 -30.185 1.00 95.06 89 GLY A O 1
ATOM 677 N N . SER A 1 90 ? 41.047 4.775 -30.822 1.00 94.94 90 SER A N 1
ATOM 678 C CA . SER A 1 90 ? 41.488 4.298 -29.506 1.00 94.94 90 SER A CA 1
ATOM 679 C C . SER A 1 90 ? 41.564 5.431 -28.483 1.00 94.94 90 SER A C 1
ATOM 681 O O . SER A 1 90 ? 41.260 5.218 -27.316 1.00 94.94 90 SER A O 1
ATOM 683 N N . GLU A 1 91 ? 41.962 6.630 -28.903 1.00 95.69 91 GLU A N 1
ATOM 684 C CA . GLU A 1 91 ? 41.980 7.826 -28.060 1.00 95.69 91 GLU A CA 1
ATOM 685 C C . GLU A 1 91 ? 40.566 8.237 -27.639 1.00 95.69 91 GLU A C 1
ATOM 687 O O . GLU A 1 91 ? 40.300 8.338 -26.446 1.00 95.69 91 GLU A O 1
ATOM 692 N N . ILE A 1 92 ? 39.626 8.318 -28.587 1.00 95.62 92 ILE A N 1
ATOM 693 C CA . ILE A 1 92 ? 38.217 8.633 -28.300 1.00 95.62 92 ILE A CA 1
ATOM 694 C C . ILE A 1 92 ? 37.607 7.614 -27.330 1.00 95.62 92 ILE A C 1
ATOM 696 O O . ILE A 1 92 ? 36.908 7.990 -26.391 1.00 95.62 92 ILE A O 1
ATOM 700 N N . LEU A 1 93 ? 37.866 6.319 -27.540 1.00 96.38 93 LEU A N 1
ATOM 701 C CA . LEU A 1 93 ? 37.356 5.269 -26.656 1.00 96.38 93 LEU A CA 1
ATOM 702 C C . LEU A 1 93 ? 37.957 5.358 -25.246 1.00 96.38 93 LEU A C 1
ATOM 704 O O . LEU A 1 93 ? 37.243 5.114 -24.275 1.00 96.38 93 LEU A O 1
ATOM 708 N N . ARG A 1 94 ? 39.239 5.730 -25.116 1.00 96.62 94 ARG A N 1
ATOM 709 C CA . ARG A 1 94 ? 39.867 5.976 -23.807 1.00 96.62 94 ARG A CA 1
ATOM 710 C C . ARG A 1 94 ? 39.232 7.168 -23.099 1.00 96.62 94 ARG A C 1
ATOM 712 O O . ARG A 1 94 ? 38.871 7.037 -21.935 1.00 96.62 94 ARG A O 1
ATOM 719 N N . ASP A 1 95 ? 39.018 8.277 -23.800 1.00 97.31 95 ASP A N 1
ATOM 720 C CA . ASP A 1 95 ? 38.388 9.467 -23.220 1.00 97.31 95 ASP A CA 1
ATOM 721 C C . ASP A 1 95 ? 36.950 9.190 -22.762 1.00 97.31 95 ASP A C 1
ATOM 723 O O . ASP A 1 95 ? 36.536 9.621 -21.683 1.00 97.31 95 ASP A O 1
ATOM 727 N N . GLN A 1 96 ? 36.187 8.427 -23.553 1.00 97.38 96 GLN A N 1
ATOM 728 C CA . GLN A 1 96 ? 34.834 7.999 -23.190 1.00 97.38 96 GLN A CA 1
ATOM 729 C C . GLN A 1 96 ? 34.831 7.088 -21.960 1.00 97.38 96 GLN A C 1
ATOM 731 O O . GLN A 1 96 ? 33.984 7.254 -21.080 1.00 97.38 96 GLN A O 1
ATOM 736 N N . LEU A 1 97 ? 35.780 6.153 -21.876 1.00 97.56 97 LEU A N 1
ATOM 737 C CA . LEU A 1 97 ? 35.928 5.280 -20.717 1.00 97.56 97 LEU A CA 1
ATOM 738 C C . LEU A 1 97 ? 36.271 6.086 -19.456 1.00 97.56 97 LEU A C 1
ATOM 740 O O . LEU A 1 97 ? 35.638 5.892 -18.420 1.00 97.56 97 LEU A O 1
ATOM 744 N N . ASP A 1 98 ? 37.208 7.029 -19.549 1.00 98.00 98 ASP A N 1
ATOM 745 C CA . ASP A 1 98 ? 37.598 7.902 -18.438 1.00 98.00 98 ASP A CA 1
ATOM 746 C C . ASP A 1 98 ? 36.440 8.796 -17.970 1.00 98.00 98 ASP A C 1
ATOM 748 O O . ASP A 1 98 ? 36.246 8.997 -16.766 1.00 98.00 98 ASP A O 1
ATOM 752 N N . ALA A 1 99 ? 35.651 9.334 -18.905 1.00 98.06 99 ALA A N 1
ATOM 753 C CA . ALA A 1 99 ? 34.462 10.123 -18.594 1.00 98.06 99 ALA A CA 1
ATOM 754 C C . ALA A 1 99 ? 33.401 9.277 -17.872 1.00 98.06 99 ALA A C 1
ATOM 756 O O . ALA A 1 99 ? 32.925 9.675 -16.806 1.00 98.06 99 ALA A O 1
ATOM 757 N N . ALA A 1 100 ? 33.101 8.083 -18.394 1.00 97.75 100 ALA A N 1
ATOM 758 C CA . ALA A 1 100 ? 32.157 7.153 -17.781 1.00 97.75 100 ALA A CA 1
ATOM 759 C C . ALA A 1 100 ? 32.609 6.715 -16.376 1.00 97.75 100 ALA A C 1
ATOM 761 O O . ALA A 1 100 ? 31.805 6.676 -15.447 1.00 97.75 100 ALA A O 1
ATOM 762 N N . GLN A 1 101 ? 33.906 6.456 -16.176 1.00 97.62 101 GLN A N 1
ATOM 763 C CA . GLN A 1 101 ? 34.458 6.110 -14.863 1.00 97.62 101 GLN A CA 1
ATOM 764 C C . GLN A 1 101 ? 34.352 7.257 -13.850 1.00 97.62 101 GLN A C 1
ATOM 766 O O . GLN A 1 101 ? 34.105 7.015 -12.668 1.00 97.62 101 GLN A O 1
ATOM 771 N N . LYS A 1 102 ? 34.550 8.511 -14.277 1.00 98.12 102 LYS A N 1
ATOM 772 C CA . LYS A 1 102 ? 34.383 9.683 -13.401 1.00 98.12 102 LYS A CA 1
ATOM 773 C C . LYS A 1 102 ? 32.925 9.879 -13.005 1.00 98.12 102 LYS A C 1
ATOM 775 O O . LYS A 1 102 ? 32.659 10.144 -11.835 1.00 98.12 102 LYS A O 1
ATOM 780 N N . GLU A 1 103 ? 32.000 9.728 -13.950 1.00 97.88 103 GLU A N 1
ATOM 781 C CA . GLU A 1 103 ? 30.565 9.807 -13.670 1.00 97.88 103 GLU A CA 1
ATOM 782 C C . GLU A 1 103 ? 30.128 8.705 -12.699 1.00 97.88 103 GLU A C 1
ATOM 784 O O . GLU A 1 103 ? 29.452 8.994 -11.712 1.00 97.88 103 GLU A O 1
ATOM 789 N N . LEU A 1 104 ? 30.586 7.468 -12.920 1.00 97.75 104 LEU A N 1
ATOM 790 C CA . LEU A 1 104 ? 30.303 6.346 -12.029 1.00 97.75 104 LEU A CA 1
ATOM 791 C C . LEU A 1 104 ? 30.796 6.626 -10.605 1.00 97.75 104 LEU A C 1
ATOM 793 O O . LEU A 1 104 ? 30.019 6.519 -9.667 1.00 97.75 104 LEU A O 1
ATOM 797 N N . LYS A 1 105 ? 32.031 7.119 -10.442 1.00 97.88 105 LYS A N 1
ATOM 798 C CA . LYS A 1 105 ? 32.574 7.491 -9.122 1.00 97.88 105 LYS A CA 1
ATOM 799 C C . LYS A 1 105 ? 31.773 8.585 -8.416 1.00 97.88 105 LYS A C 1
ATOM 801 O O . LYS A 1 105 ? 31.749 8.626 -7.188 1.00 97.88 105 LYS A O 1
ATOM 806 N N . LEU A 1 106 ? 31.183 9.520 -9.159 1.00 97.31 106 LEU A N 1
ATOM 807 C CA . LEU A 1 106 ? 30.313 10.541 -8.572 1.00 97.31 106 LEU A CA 1
ATOM 808 C C . LEU A 1 106 ? 28.979 9.934 -8.130 1.00 97.31 106 LEU A C 1
ATOM 810 O O . LEU A 1 106 ? 28.523 10.234 -7.029 1.00 97.31 106 LEU A O 1
ATOM 814 N N . LYS A 1 107 ? 28.399 9.046 -8.944 1.00 97.81 107 LYS A N 1
ATOM 815 C CA . LYS A 1 107 ? 27.185 8.301 -8.591 1.00 97.81 107 LYS A CA 1
ATOM 816 C C . LYS A 1 107 ? 27.407 7.374 -7.393 1.00 97.81 107 LYS A C 1
ATOM 818 O O . LYS A 1 107 ? 26.563 7.356 -6.510 1.00 97.81 107 LYS A O 1
ATOM 823 N N . ASP A 1 108 ? 28.554 6.704 -7.292 1.00 97.75 108 ASP A N 1
ATOM 824 C CA . ASP A 1 108 ? 28.903 5.858 -6.142 1.00 97.75 108 ASP A CA 1
ATOM 825 C C . ASP A 1 108 ? 28.919 6.661 -4.833 1.00 97.75 108 ASP A C 1
ATOM 827 O O . ASP A 1 108 ? 28.330 6.242 -3.839 1.00 97.75 108 ASP A O 1
ATOM 831 N N . LYS A 1 109 ? 29.509 7.865 -4.844 1.00 98.06 109 LYS A N 1
ATOM 832 C CA . LYS A 1 109 ? 29.503 8.768 -3.679 1.00 98.06 109 LYS A CA 1
ATOM 833 C C . LYS A 1 109 ? 28.097 9.218 -3.292 1.00 98.06 109 LYS A C 1
ATOM 835 O O . LYS A 1 109 ? 27.790 9.326 -2.106 1.00 98.06 109 LYS A O 1
ATOM 840 N N . GLU A 1 110 ? 27.247 9.495 -4.275 1.00 97.38 110 GLU A N 1
ATOM 841 C CA . GLU A 1 110 ? 25.858 9.867 -4.009 1.00 97.38 110 GLU A CA 1
ATOM 842 C C . GLU A 1 110 ? 25.058 8.679 -3.459 1.00 97.38 110 GLU A C 1
ATOM 844 O O . GLU A 1 110 ? 24.307 8.834 -2.497 1.00 97.38 110 GLU A O 1
ATOM 849 N N . CYS A 1 111 ? 25.289 7.472 -3.979 1.00 95.88 111 CYS A N 1
ATOM 850 C CA . CYS A 1 111 ? 24.731 6.235 -3.441 1.00 95.88 111 CYS A CA 1
ATOM 851 C C . CYS A 1 111 ? 25.173 5.990 -1.992 1.00 95.88 111 CYS A C 1
ATOM 853 O O . CYS A 1 111 ? 24.342 5.633 -1.158 1.00 95.88 111 CYS A O 1
ATOM 855 N N . GLU A 1 112 ? 26.447 6.212 -1.659 1.00 98.25 112 GLU A N 1
ATOM 856 C CA . GLU A 1 112 ? 26.942 6.127 -0.279 1.00 98.25 112 GLU A CA 1
ATOM 857 C C . GLU A 1 112 ? 26.236 7.135 0.633 1.00 98.25 112 GLU A C 1
ATOM 859 O O . GLU A 1 112 ? 25.752 6.767 1.707 1.00 98.25 112 GLU A O 1
ATOM 864 N N . ARG A 1 113 ? 26.104 8.390 0.189 1.00 98.25 113 ARG A N 1
ATOM 865 C CA . ARG A 1 113 ? 25.401 9.443 0.931 1.00 98.25 113 ARG A CA 1
ATOM 866 C C . ARG A 1 113 ? 23.927 9.089 1.160 1.00 98.25 113 ARG A C 1
ATOM 868 O O . ARG A 1 113 ? 23.426 9.225 2.274 1.00 98.25 113 ARG A O 1
ATOM 875 N N . LEU A 1 114 ? 23.227 8.613 0.130 1.00 97.94 114 LEU A N 1
ATOM 876 C CA . LEU A 1 114 ? 21.832 8.173 0.230 1.00 97.94 114 LEU A CA 1
ATOM 877 C C . LEU A 1 114 ? 21.684 6.938 1.127 1.00 97.94 114 LEU A C 1
ATOM 879 O O . LEU A 1 114 ? 20.731 6.855 1.898 1.00 97.94 114 LEU A O 1
ATOM 883 N N . SER A 1 115 ? 22.641 6.009 1.078 1.00 97.94 115 SER A N 1
ATOM 884 C CA . SER A 1 115 ? 22.679 4.831 1.949 1.00 97.94 115 SER A CA 1
ATOM 885 C C . SER A 1 115 ? 22.800 5.223 3.425 1.00 97.94 115 SER A C 1
ATOM 887 O O . SER A 1 115 ? 22.100 4.658 4.262 1.00 97.94 115 SER A O 1
ATOM 889 N N . GLN A 1 116 ? 23.614 6.235 3.747 1.00 98.38 116 GLN A N 1
ATOM 890 C CA . GLN A 1 116 ? 23.720 6.775 5.108 1.00 98.38 116 GLN A CA 1
ATOM 891 C C . GLN A 1 116 ? 22.398 7.384 5.586 1.00 98.38 116 GLN A C 1
ATOM 893 O O . GLN A 1 116 ? 21.948 7.070 6.685 1.00 98.38 116 GLN A O 1
ATOM 898 N N . VAL A 1 117 ? 21.749 8.202 4.749 1.00 98.31 117 VAL A N 1
ATOM 899 C CA . VAL A 1 117 ? 20.443 8.799 5.079 1.00 98.31 117 VAL A CA 1
ATOM 900 C C . VAL A 1 117 ? 19.386 7.718 5.296 1.00 98.31 117 VAL A C 1
ATOM 902 O O . VAL A 1 117 ? 18.631 7.793 6.260 1.00 98.31 117 VAL A O 1
ATOM 905 N N . ARG A 1 118 ? 19.345 6.689 4.439 1.00 98.00 118 ARG A N 1
ATOM 906 C CA . ARG A 1 118 ? 18.426 5.556 4.610 1.00 98.00 118 ARG A CA 1
ATOM 907 C C . ARG A 1 118 ? 18.660 4.859 5.950 1.00 98.00 118 ARG A C 1
ATOM 909 O O . ARG A 1 118 ? 17.702 4.689 6.690 1.00 98.00 118 ARG A O 1
ATOM 916 N N . ASN A 1 119 ? 19.905 4.507 6.270 1.00 97.75 119 ASN A N 1
ATOM 917 C CA . ASN A 1 119 ? 20.227 3.814 7.521 1.00 97.75 119 ASN A CA 1
ATOM 918 C C . ASN A 1 119 ? 19.848 4.651 8.754 1.00 97.75 119 ASN A C 1
ATOM 920 O O . ASN A 1 119 ? 19.357 4.107 9.737 1.00 97.75 119 ASN A O 1
ATOM 924 N N . GLN A 1 120 ? 20.048 5.972 8.702 1.00 98.44 120 GLN A N 1
ATOM 925 C CA . GLN A 1 120 ? 19.640 6.869 9.782 1.00 98.44 120 GLN A CA 1
ATOM 926 C C . GLN A 1 120 ? 18.118 6.878 9.962 1.00 98.44 120 GLN A C 1
ATOM 928 O O . GLN A 1 120 ? 17.628 6.756 11.080 1.00 98.44 120 GLN A O 1
ATOM 933 N N . LEU A 1 121 ? 17.367 6.982 8.862 1.00 98.31 121 LEU A N 1
ATOM 934 C CA . LEU A 1 121 ? 15.907 6.934 8.911 1.00 98.31 121 LEU A CA 1
ATOM 935 C C . LEU A 1 121 ? 15.393 5.571 9.387 1.00 98.31 121 LEU A C 1
ATOM 937 O O . LEU A 1 121 ? 14.427 5.522 10.140 1.00 98.31 121 LEU A O 1
ATOM 941 N N . GLU A 1 122 ? 16.023 4.471 8.972 1.00 97.88 122 GLU A N 1
ATOM 942 C CA . GLU A 1 122 ? 15.704 3.124 9.461 1.00 97.88 122 GLU A CA 1
ATOM 943 C C . GLU A 1 122 ? 15.886 3.041 10.981 1.00 97.88 122 GLU A C 1
ATOM 945 O O . GLU A 1 122 ? 14.973 2.594 11.672 1.00 97.88 122 GLU A O 1
ATOM 950 N N . GLN A 1 123 ? 16.992 3.568 11.511 1.00 98.56 123 GLN A N 1
ATOM 951 C CA . GLN A 1 123 ? 17.230 3.611 12.952 1.00 98.56 123 GLN A CA 1
ATOM 952 C C . GLN A 1 123 ? 16.190 4.467 13.695 1.00 98.56 123 GLN A C 1
ATOM 954 O O . GLN A 1 123 ? 15.619 4.016 14.685 1.00 98.56 123 GLN A O 1
ATOM 959 N N . GLU A 1 124 ? 15.896 5.679 13.216 1.00 98.31 124 GLU A N 1
ATOM 960 C CA . GLU A 1 124 ? 14.882 6.551 13.833 1.00 98.31 124 GLU A CA 1
ATOM 961 C C . GLU A 1 124 ? 13.491 5.893 13.835 1.00 98.31 124 GLU A C 1
ATOM 963 O O . GLU A 1 124 ? 12.728 6.019 14.797 1.00 98.31 124 GLU A O 1
ATOM 968 N N . LEU A 1 125 ? 13.159 5.156 12.770 1.00 98.31 125 LEU A N 1
ATOM 969 C CA . LEU A 1 125 ? 11.917 4.394 12.685 1.00 98.31 125 LEU A CA 1
ATOM 970 C C . LEU A 1 125 ? 11.892 3.221 13.666 1.00 98.31 125 LEU A C 1
ATOM 972 O O . LEU A 1 125 ? 10.853 2.983 14.284 1.00 98.31 125 LEU A O 1
ATOM 976 N N . GLU A 1 126 ? 12.996 2.494 13.823 1.00 97.62 126 GLU A N 1
ATOM 977 C CA . GLU A 1 126 ? 13.112 1.410 14.802 1.00 97.62 126 GLU A CA 1
ATOM 978 C C . GLU A 1 126 ? 12.960 1.933 16.237 1.00 97.62 126 GLU A C 1
ATOM 980 O O . GLU A 1 126 ? 12.168 1.383 17.007 1.00 97.62 126 GLU A O 1
ATOM 985 N N . GLU A 1 127 ? 13.629 3.037 16.577 1.00 98.00 127 GLU A N 1
ATOM 986 C CA . GLU A 1 127 ? 13.546 3.680 17.894 1.00 98.00 127 GLU A CA 1
ATOM 987 C C . GLU A 1 127 ? 12.126 4.177 18.200 1.00 98.00 127 GLU A C 1
ATOM 989 O O . GLU A 1 127 ? 11.577 3.900 19.273 1.00 98.00 127 GLU A O 1
ATOM 994 N N . LEU A 1 128 ? 11.484 4.856 17.243 1.00 98.44 128 LEU A N 1
ATOM 995 C CA . LEU A 1 128 ? 10.098 5.296 17.393 1.00 98.44 128 LEU A CA 1
ATOM 996 C C . LEU A 1 128 ? 9.153 4.103 17.563 1.00 98.44 128 LEU A C 1
ATOM 998 O O . LEU A 1 128 ? 8.258 4.129 18.408 1.00 98.44 128 LEU A O 1
ATOM 1002 N N . THR A 1 129 ? 9.353 3.048 16.774 1.00 98.00 129 THR A N 1
ATOM 1003 C CA . THR A 1 129 ? 8.536 1.835 16.846 1.00 98.00 129 THR A CA 1
ATOM 1004 C C . THR A 1 129 ? 8.663 1.178 18.219 1.00 98.00 129 THR A C 1
ATOM 1006 O O . THR A 1 129 ? 7.642 0.846 18.823 1.00 98.00 129 THR A O 1
ATOM 1009 N N . ALA A 1 130 ? 9.881 1.052 18.754 1.00 98.12 130 ALA A N 1
ATOM 1010 C CA . ALA A 1 130 ? 10.117 0.528 20.098 1.00 98.12 130 ALA A CA 1
ATOM 1011 C C . ALA A 1 130 ? 9.409 1.373 21.171 1.00 98.12 130 ALA A C 1
ATOM 1013 O O . ALA A 1 130 ? 8.667 0.830 21.990 1.00 98.12 130 ALA A O 1
ATOM 1014 N N . SER A 1 131 ? 9.543 2.702 21.106 1.00 98.50 131 SER A N 1
ATOM 1015 C CA . SER A 1 131 ? 8.897 3.617 22.055 1.00 98.50 131 SER A CA 1
ATOM 1016 C C . SER A 1 131 ? 7.365 3.523 22.027 1.00 98.50 131 SER A C 1
ATOM 1018 O O . SER A 1 131 ? 6.721 3.508 23.078 1.00 98.50 131 SER A O 1
ATOM 1020 N N . LEU A 1 132 ? 6.761 3.394 20.841 1.00 98.38 132 LEU A N 1
ATOM 1021 C CA . LEU A 1 132 ? 5.312 3.226 20.710 1.00 98.38 132 LEU A CA 1
ATOM 1022 C C . LEU A 1 132 ? 4.823 1.901 21.307 1.00 98.38 132 LEU A C 1
ATOM 1024 O O . LEU A 1 132 ? 3.767 1.877 21.944 1.00 98.38 132 LEU A O 1
ATOM 1028 N N . PHE A 1 133 ? 5.574 0.809 21.134 1.00 98.44 133 PHE A N 1
ATOM 1029 C CA . PHE A 1 133 ? 5.237 -0.474 21.755 1.00 98.44 133 PHE A CA 1
ATOM 1030 C C . PHE A 1 133 ? 5.343 -0.419 23.278 1.00 98.44 133 PHE A C 1
ATOM 1032 O O . PHE A 1 133 ? 4.451 -0.921 23.964 1.00 98.44 133 PHE A O 1
ATOM 1039 N N . GLU A 1 134 ? 6.387 0.211 23.813 1.00 98.06 134 GLU A N 1
ATOM 1040 C CA . GLU A 1 134 ? 6.545 0.402 25.256 1.00 98.06 134 GLU A CA 1
ATOM 1041 C C . GLU A 1 134 ? 5.382 1.205 25.851 1.00 98.06 134 GLU A C 1
ATOM 1043 O O . GLU A 1 134 ? 4.785 0.782 26.847 1.00 98.06 134 GLU A O 1
ATOM 1048 N N . GLU A 1 135 ? 4.991 2.313 25.214 1.00 98.31 135 GLU A N 1
ATOM 1049 C CA . GLU A 1 135 ? 3.881 3.138 25.699 1.00 98.31 135 GLU A CA 1
ATOM 1050 C C . GLU A 1 135 ? 2.537 2.399 25.587 1.00 98.31 135 GLU A C 1
ATOM 1052 O O . GLU A 1 135 ? 1.729 2.436 26.517 1.00 98.31 135 GLU A O 1
ATOM 1057 N N . ALA A 1 136 ? 2.309 1.643 24.507 1.00 98.12 136 ALA A N 1
ATOM 1058 C CA . ALA A 1 136 ? 1.116 0.810 24.374 1.00 98.12 136 ALA A CA 1
ATOM 1059 C C . ALA A 1 136 ? 1.049 -0.270 25.469 1.00 98.12 136 ALA A C 1
ATOM 1061 O O . ALA A 1 136 ? 0.007 -0.447 26.108 1.00 98.12 136 ALA A O 1
ATOM 1062 N N . HIS A 1 137 ? 2.161 -0.961 25.738 1.00 98.25 137 HIS A N 1
ATOM 1063 C CA . HIS A 1 137 ? 2.238 -1.951 26.812 1.00 98.25 137 HIS A CA 1
ATOM 1064 C C . HIS A 1 137 ? 1.978 -1.334 28.185 1.00 98.25 137 HIS A C 1
ATOM 1066 O O . HIS A 1 137 ? 1.242 -1.910 28.992 1.00 98.25 137 HIS A O 1
ATOM 1072 N N . LYS A 1 138 ? 2.524 -0.145 28.441 1.00 98.44 138 LYS A N 1
ATOM 1073 C CA . LYS A 1 138 ? 2.282 0.611 29.668 1.00 98.44 138 LYS A CA 1
ATOM 1074 C C . LYS A 1 138 ? 0.803 0.962 29.834 1.00 98.44 138 LYS A C 1
ATOM 1076 O O . LYS A 1 138 ? 0.234 0.652 30.879 1.00 98.44 138 LYS A O 1
ATOM 1081 N N . MET A 1 139 ? 0.155 1.511 28.805 1.00 97.88 139 MET A N 1
ATOM 1082 C CA . MET A 1 139 ? -1.276 1.842 28.842 1.00 97.88 139 MET A CA 1
ATOM 1083 C C . MET A 1 139 ? -2.154 0.616 29.126 1.00 97.88 139 MET A C 1
ATOM 1085 O O . MET A 1 139 ? -3.074 0.683 29.944 1.00 97.88 139 MET A O 1
ATOM 1089 N N . VAL A 1 140 ? -1.857 -0.520 28.488 1.00 98.62 140 VAL A N 1
ATOM 1090 C CA . VAL A 1 140 ? -2.578 -1.783 28.7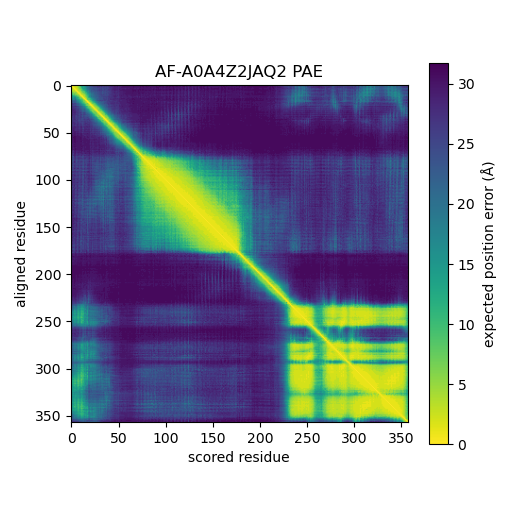20 1.00 98.62 140 VAL A CA 1
ATOM 1091 C C . VAL A 1 140 ? -2.377 -2.267 30.155 1.00 98.62 140 VAL A C 1
ATOM 1093 O O . VAL A 1 140 ? -3.338 -2.659 30.817 1.00 98.62 140 VAL A O 1
ATOM 1096 N N . ASN A 1 141 ? -1.150 -2.206 30.672 1.00 98.31 141 ASN A N 1
ATOM 1097 C CA . ASN A 1 141 ? -0.869 -2.632 32.036 1.00 98.31 141 ASN A CA 1
ATOM 1098 C C . ASN A 1 141 ? -1.569 -1.737 33.070 1.00 98.31 141 ASN A C 1
ATOM 1100 O O . ASN A 1 141 ? -2.170 -2.238 34.017 1.00 98.31 141 ASN A O 1
ATOM 1104 N N . GLU A 1 142 ? -1.568 -0.418 32.867 1.00 98.44 142 GLU A N 1
ATOM 1105 C CA . GLU A 1 142 ? -2.303 0.519 33.720 1.00 98.44 142 GLU A CA 1
ATOM 1106 C C . GLU A 1 142 ? -3.811 0.237 33.728 1.00 98.44 142 GLU A C 1
ATOM 1108 O O . GLU A 1 142 ? -4.442 0.286 34.789 1.00 98.44 142 GLU A O 1
ATOM 1113 N N . ALA A 1 143 ? -4.397 -0.076 32.568 1.00 98.25 143 ALA A N 1
ATOM 1114 C CA . ALA A 1 143 ? -5.800 -0.462 32.467 1.00 98.25 143 ALA A CA 1
ATOM 1115 C C . ALA A 1 143 ? -6.081 -1.771 33.224 1.00 98.25 143 ALA A C 1
ATOM 1117 O O . ALA A 1 143 ? -7.020 -1.821 34.019 1.00 98.25 143 ALA A O 1
ATOM 1118 N N . ASN A 1 144 ? -5.226 -2.785 33.063 1.00 98.00 144 ASN A N 1
ATOM 1119 C CA . ASN A 1 144 ? -5.355 -4.071 33.752 1.00 98.00 144 ASN A CA 1
ATOM 1120 C C . ASN A 1 144 ? -5.238 -3.927 35.276 1.00 98.00 144 ASN A C 1
ATOM 1122 O O . ASN A 1 144 ? -6.013 -4.529 36.017 1.00 98.00 144 ASN A O 1
ATOM 1126 N N . VAL A 1 145 ? -4.314 -3.095 35.765 1.00 98.62 145 VAL A N 1
ATOM 1127 C CA . VAL A 1 145 ? -4.168 -2.813 37.203 1.00 98.62 145 VAL A CA 1
ATOM 1128 C C . VAL A 1 145 ? -5.416 -2.119 37.752 1.00 98.62 145 VAL A C 1
ATOM 1130 O O . VAL A 1 145 ? -5.923 -2.504 38.809 1.00 98.62 145 VAL A O 1
ATOM 1133 N N . LYS A 1 146 ? -5.951 -1.124 37.033 1.00 98.50 146 LYS A N 1
ATOM 1134 C CA . LYS A 1 146 ? -7.196 -0.439 37.421 1.00 98.50 146 LYS A CA 1
ATOM 1135 C C . LYS A 1 146 ? -8.388 -1.397 37.418 1.00 98.50 146 LYS A C 1
ATOM 1137 O O . LYS A 1 146 ? -9.186 -1.366 38.354 1.00 98.50 146 LYS A O 1
ATOM 1142 N N . GLN A 1 147 ? -8.483 -2.270 36.417 1.00 98.38 147 GLN A N 1
ATOM 1143 C CA . GLN A 1 147 ? -9.512 -3.304 36.341 1.00 98.38 147 GLN A CA 1
ATOM 1144 C C . GLN A 1 147 ? -9.419 -4.268 37.528 1.00 98.38 147 GLN A C 1
ATOM 1146 O O . GLN A 1 147 ? -10.408 -4.455 38.229 1.00 98.38 147 GLN A O 1
ATOM 1151 N N . ALA A 1 148 ? -8.233 -4.808 37.820 1.00 98.44 148 ALA A N 1
ATOM 1152 C CA . ALA A 1 148 ? -8.029 -5.715 38.947 1.00 98.44 148 ALA A CA 1
ATOM 1153 C C . ALA A 1 148 ? -8.397 -5.063 40.294 1.00 98.44 148 ALA A C 1
ATOM 1155 O O . ALA A 1 148 ? -8.983 -5.709 41.166 1.00 98.44 148 ALA A O 1
ATOM 1156 N N . ALA A 1 149 ? -8.101 -3.770 40.466 1.00 98.50 149 ALA A N 1
ATOM 1157 C CA . ALA A 1 149 ? -8.495 -3.020 41.655 1.00 98.50 149 ALA A CA 1
ATOM 1158 C C . ALA A 1 149 ? -10.023 -2.874 41.774 1.00 98.50 149 ALA A C 1
ATOM 1160 O O . ALA A 1 149 ? -10.578 -3.110 42.849 1.00 98.50 149 ALA A O 1
ATOM 1161 N N . ALA A 1 150 ? -10.708 -2.530 40.680 1.00 98.19 150 ALA A N 1
ATOM 1162 C CA . ALA A 1 150 ? -12.164 -2.409 40.650 1.00 98.19 150 ALA A CA 1
ATOM 1163 C C . ALA A 1 150 ? -12.862 -3.763 40.875 1.00 98.19 150 ALA A C 1
ATOM 1165 O O . ALA A 1 150 ? -13.799 -3.854 41.667 1.00 98.19 150 ALA A O 1
ATOM 1166 N N . GLU A 1 151 ? -12.372 -4.833 40.247 1.00 98.19 151 GLU A N 1
ATOM 1167 C CA . GLU A 1 151 ? -12.879 -6.197 40.437 1.00 98.19 151 GLU A CA 1
ATOM 1168 C C . GLU A 1 151 ? -12.708 -6.677 41.882 1.00 98.19 151 GLU A C 1
ATOM 1170 O O . GLU A 1 151 ? -13.611 -7.301 42.444 1.00 98.19 151 GLU A O 1
ATOM 1175 N N . LYS A 1 152 ? -11.579 -6.348 42.521 1.00 98.44 152 LYS A N 1
ATOM 1176 C CA . LYS A 1 152 ? -11.367 -6.640 43.942 1.00 98.44 152 LYS A CA 1
ATOM 1177 C C . LYS A 1 152 ? -12.396 -5.921 44.818 1.00 98.44 152 LYS A C 1
ATOM 1179 O O . LYS A 1 152 ? -13.012 -6.561 45.667 1.00 98.44 152 LYS A O 1
ATOM 1184 N N . GLN A 1 153 ? -12.616 -4.624 44.597 1.00 98.19 153 GLN A N 1
ATOM 1185 C CA . GLN A 1 153 ? -13.614 -3.851 45.348 1.00 98.19 153 GLN A CA 1
ATOM 1186 C C . GLN A 1 153 ? -15.032 -4.392 45.144 1.00 98.19 153 GLN A C 1
ATOM 1188 O O . GLN A 1 153 ? -15.805 -4.475 46.099 1.00 98.19 153 GLN A O 1
ATOM 1193 N N . LEU A 1 154 ? -15.367 -4.805 43.919 1.00 98.38 154 LEU A N 1
ATOM 1194 C CA . LEU A 1 154 ? -16.646 -5.438 43.615 1.00 98.38 154 LEU A CA 1
ATOM 1195 C C . LEU A 1 154 ? -16.823 -6.733 44.413 1.00 98.38 154 LEU A C 1
ATOM 1197 O O . LEU A 1 154 ? -17.866 -6.923 45.034 1.00 98.38 154 LEU A O 1
ATOM 1201 N N . ARG A 1 155 ? -15.793 -7.586 44.455 1.00 98.25 155 ARG A N 1
ATOM 1202 C CA . ARG A 1 155 ? -15.818 -8.839 45.221 1.00 98.25 155 ARG A CA 1
ATOM 1203 C C . ARG A 1 155 ? -15.993 -8.590 46.720 1.00 98.25 155 ARG A C 1
ATOM 1205 O O . ARG A 1 155 ? -16.763 -9.289 47.372 1.00 98.25 155 ARG A O 1
ATOM 1212 N N . GLU A 1 156 ? -15.322 -7.578 47.268 1.00 98.38 156 GLU A N 1
ATOM 1213 C CA . GLU A 1 156 ? -15.483 -7.175 48.672 1.00 98.38 156 GLU A CA 1
ATOM 1214 C C . GLU A 1 156 ? -16.902 -6.662 48.966 1.00 98.38 156 GLU A C 1
ATOM 1216 O O . GLU A 1 156 ? -17.484 -6.999 49.998 1.00 98.38 156 GLU A O 1
ATOM 1221 N N . ALA A 1 157 ? -17.484 -5.867 48.065 1.00 98.19 157 ALA A N 1
ATOM 1222 C CA . ALA A 1 157 ? -18.854 -5.378 48.200 1.00 98.19 157 ALA A CA 1
ATOM 1223 C C . ALA A 1 157 ? -19.889 -6.509 48.078 1.00 98.19 157 ALA A C 1
ATOM 1225 O O . ALA A 1 157 ? -20.830 -6.554 48.867 1.00 98.19 157 ALA A O 1
ATOM 1226 N N . GLN A 1 158 ? -19.691 -7.446 47.148 1.00 98.19 158 GLN A N 1
ATOM 1227 C CA . GLN A 1 158 ? -20.524 -8.643 47.002 1.00 98.19 158 GLN A CA 1
ATOM 1228 C C . GLN A 1 158 ? -20.506 -9.492 48.277 1.00 98.19 158 GLN A C 1
ATOM 1230 O O . GLN A 1 158 ? -21.569 -9.817 48.792 1.00 98.19 158 GLN A O 1
ATOM 1235 N N . GLY A 1 159 ? -19.329 -9.731 48.869 1.00 98.25 159 GLY A N 1
ATOM 1236 C CA . GLY A 1 159 ? -19.235 -10.444 50.146 1.00 98.25 159 GLY A CA 1
ATOM 1237 C C . GLY A 1 159 ? -19.993 -9.753 51.288 1.00 98.25 159 GLY A C 1
ATOM 1238 O O . GLY A 1 159 ? -20.623 -10.421 52.103 1.00 98.25 159 GLY A O 1
ATOM 1239 N N . LYS A 1 160 ? -20.004 -8.411 51.333 1.00 98.38 160 LYS A N 1
ATOM 1240 C CA . LYS A 1 160 ? -20.828 -7.659 52.301 1.00 98.38 160 LYS A CA 1
ATOM 1241 C C . LYS A 1 160 ? -22.324 -7.855 52.055 1.00 98.38 160 LYS A C 1
ATOM 1243 O O . LYS A 1 160 ? -23.070 -7.996 53.019 1.00 98.38 160 LYS A O 1
ATOM 1248 N N . ILE A 1 161 ? -22.758 -7.858 50.792 1.00 98.19 161 ILE A N 1
ATOM 1249 C CA . ILE A 1 161 ? -24.158 -8.118 50.429 1.00 98.19 161 ILE A CA 1
ATOM 1250 C C . ILE A 1 161 ? -24.558 -9.523 50.877 1.00 98.19 161 ILE A C 1
ATOM 1252 O O . ILE A 1 161 ? -25.595 -9.659 51.515 1.00 98.19 161 ILE A O 1
ATOM 1256 N N . ASP A 1 162 ? -23.728 -10.536 50.628 1.00 98.06 162 ASP A N 1
ATOM 1257 C CA . ASP A 1 162 ? -24.022 -11.923 51.005 1.00 98.06 162 ASP A CA 1
ATOM 1258 C C . ASP A 1 162 ? -24.201 -12.084 52.521 1.00 98.06 162 ASP A C 1
ATOM 1260 O O . ASP A 1 162 ? -25.165 -12.707 52.973 1.00 98.06 162 ASP A O 1
ATOM 1264 N N . VAL A 1 163 ? -23.319 -11.467 53.318 1.00 98.25 163 VAL A N 1
ATOM 1265 C CA . VAL A 1 163 ? -23.434 -11.456 54.787 1.00 98.25 163 VAL A CA 1
ATOM 1266 C C . VAL A 1 163 ? -24.727 -10.767 55.225 1.00 98.25 163 VAL A C 1
ATOM 1268 O O . VAL A 1 163 ? -25.507 -11.352 55.976 1.00 98.25 163 VAL A O 1
ATOM 1271 N N . LEU A 1 164 ? -25.005 -9.563 54.713 1.00 98.00 164 LEU A N 1
ATOM 1272 C CA . LEU A 1 164 ? -26.227 -8.826 55.049 1.00 98.00 164 LEU A CA 1
ATOM 1273 C C . LEU A 1 164 ? -27.492 -9.589 54.631 1.00 98.00 164 LEU A C 1
ATOM 1275 O O . LEU A 1 164 ? -28.491 -9.598 55.348 1.00 98.00 164 LEU A O 1
ATOM 1279 N N . GLN A 1 165 ? -27.466 -10.265 53.485 1.00 97.62 165 GLN A N 1
ATOM 1280 C CA . GLN A 1 165 ? -28.585 -11.060 52.996 1.00 97.62 165 GLN A CA 1
ATOM 1281 C C . GLN A 1 165 ? -28.831 -12.287 53.887 1.00 97.62 165 GLN A C 1
ATOM 1283 O O . GLN A 1 165 ? -29.990 -12.625 54.160 1.00 97.62 165 GLN A O 1
ATOM 1288 N N . ALA A 1 166 ? -27.768 -12.917 54.396 1.00 97.50 166 ALA A N 1
ATOM 1289 C CA . ALA A 1 166 ? -27.862 -13.989 55.383 1.00 97.50 166 ALA A CA 1
ATOM 1290 C C . ALA A 1 166 ? -28.442 -13.488 56.718 1.00 97.50 166 ALA A C 1
ATOM 1292 O O . ALA A 1 166 ? -29.357 -14.115 57.255 1.00 97.50 166 ALA A O 1
ATOM 1293 N N . GLU A 1 167 ? -27.993 -12.330 57.211 1.00 96.56 167 GLU A N 1
ATOM 1294 C CA . GLU A 1 167 ? -28.530 -11.697 58.425 1.00 96.56 167 GLU A CA 1
ATOM 1295 C C . GLU A 1 167 ? -30.023 -11.380 58.294 1.00 96.56 167 GLU A C 1
ATOM 1297 O O . GLU A 1 167 ? -30.818 -11.758 59.156 1.00 96.56 167 GLU A O 1
ATOM 1302 N N . VAL A 1 168 ? -30.435 -10.747 57.188 1.00 97.56 168 VAL A N 1
ATOM 1303 C CA . VAL A 1 168 ? -31.847 -10.443 56.903 1.00 97.56 168 VAL A CA 1
ATOM 1304 C C . VAL A 1 168 ? -32.681 -11.722 56.841 1.00 97.56 168 VAL A C 1
ATOM 1306 O O . VAL A 1 168 ? -33.803 -11.757 57.349 1.00 97.56 168 VAL A O 1
ATOM 1309 N N . THR A 1 169 ? -32.146 -12.791 56.253 1.00 95.94 169 THR A N 1
ATOM 1310 C CA . THR A 1 169 ? -32.834 -14.086 56.171 1.00 95.94 169 THR A CA 1
ATOM 1311 C C . THR A 1 169 ? -33.000 -14.726 57.553 1.00 95.94 169 THR A C 1
ATOM 1313 O O . THR A 1 169 ? -34.085 -15.222 57.879 1.00 95.94 169 THR A O 1
ATOM 1316 N N . ALA A 1 170 ? -31.967 -14.669 58.397 1.00 96.56 170 ALA A N 1
ATOM 1317 C CA . ALA A 1 170 ? -32.022 -15.150 59.775 1.00 96.56 170 ALA A CA 1
ATOM 1318 C C . ALA A 1 170 ? -33.029 -14.345 60.614 1.00 96.56 170 ALA A C 1
ATOM 1320 O O . ALA A 1 170 ? -33.903 -14.930 61.255 1.00 96.56 170 ALA A O 1
ATOM 1321 N N . LEU A 1 171 ? -32.980 -13.010 60.536 1.00 95.56 171 LEU A N 1
ATOM 1322 C CA . LEU A 1 171 ? -33.932 -12.102 61.186 1.00 95.56 171 LEU A CA 1
ATOM 1323 C C . LEU A 1 171 ? -35.373 -12.378 60.742 1.00 95.56 171 LEU A C 1
ATOM 1325 O O . LEU A 1 171 ? -36.264 -12.494 61.581 1.00 95.56 171 LEU A O 1
ATOM 1329 N N . LYS A 1 172 ? -35.611 -12.546 59.435 1.00 95.31 172 LYS A N 1
ATOM 1330 C CA . LYS A 1 172 ? -36.935 -12.879 58.890 1.00 95.31 172 LYS A CA 1
ATOM 1331 C C . LYS A 1 172 ? -37.458 -14.205 59.441 1.00 95.31 172 LYS A C 1
ATOM 1333 O O . LYS A 1 172 ? -38.634 -14.295 59.786 1.00 95.31 172 LYS A O 1
ATOM 1338 N N . THR A 1 173 ? -36.596 -15.215 59.549 1.00 92.38 173 THR A N 1
ATOM 1339 C CA . THR A 1 173 ? -36.951 -16.518 60.130 1.00 92.38 173 THR A CA 1
ATOM 1340 C C . THR A 1 173 ? -37.328 -16.372 61.601 1.00 92.38 173 THR A C 1
ATOM 1342 O O . THR A 1 173 ? -38.380 -16.855 62.005 1.00 92.38 173 THR A O 1
ATOM 1345 N N . LEU A 1 174 ? -36.529 -15.633 62.376 1.00 88.19 174 LEU A N 1
ATOM 1346 C CA . LEU A 1 174 ? -36.760 -15.404 63.803 1.00 88.19 174 LEU A CA 1
ATOM 1347 C C . LEU A 1 174 ? -38.090 -14.676 64.051 1.00 88.19 174 LEU A C 1
ATOM 1349 O O . LEU A 1 174 ? -38.856 -15.059 64.936 1.00 88.19 174 LEU A O 1
ATOM 1353 N N . VAL A 1 175 ? -38.418 -13.676 63.228 1.00 89.81 175 VAL A N 1
ATOM 1354 C CA . VAL A 1 175 ? -39.715 -12.984 63.277 1.00 89.81 175 VAL A CA 1
ATOM 1355 C C . VAL A 1 175 ? -40.867 -13.950 62.989 1.00 89.81 175 VAL A C 1
ATOM 1357 O O . VAL A 1 175 ? -41.824 -13.990 63.757 1.00 89.81 175 VAL A O 1
ATOM 1360 N N . LEU A 1 176 ? -40.761 -14.767 61.936 1.00 84.50 176 LEU A N 1
ATOM 1361 C CA . LEU A 1 176 ? -41.798 -15.739 61.569 1.00 84.50 176 LEU A CA 1
AT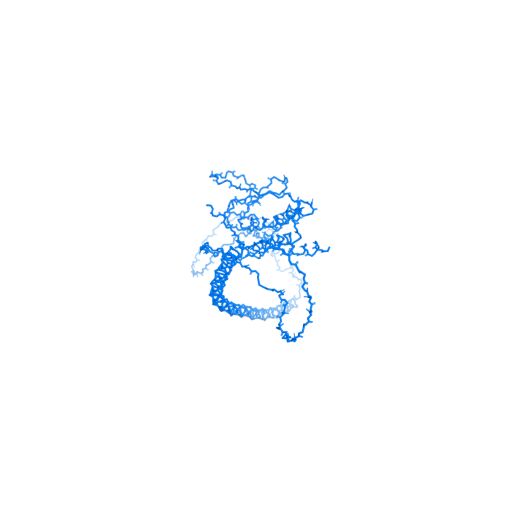OM 1362 C C . LEU A 1 176 ? -42.003 -16.832 62.632 1.00 84.50 176 LEU A C 1
ATOM 1364 O O . LEU A 1 176 ? -43.126 -17.292 62.817 1.00 84.50 176 LEU A O 1
ATOM 1368 N N . THR A 1 177 ? -40.953 -17.245 63.348 1.00 77.50 177 THR A N 1
ATOM 1369 C CA . THR A 1 177 ? -41.061 -18.238 64.431 1.00 77.50 177 THR A CA 1
ATOM 1370 C C . THR A 1 177 ? -41.573 -17.646 65.745 1.00 77.50 177 THR A C 1
ATOM 1372 O O . THR A 1 177 ? -42.167 -18.368 66.542 1.00 77.50 177 THR A O 1
ATOM 1375 N N . SER A 1 178 ? -41.352 -16.348 65.985 1.00 73.12 178 SER A N 1
ATOM 1376 C CA . SER A 1 178 ? -41.765 -15.657 67.221 1.00 73.12 178 SER A CA 1
ATOM 1377 C C . SER A 1 178 ? -43.254 -15.298 67.242 1.00 73.12 178 SER A C 1
ATOM 1379 O O . SER A 1 178 ? -43.821 -15.082 68.310 1.00 73.12 178 SER A O 1
ATOM 1381 N N . THR A 1 179 ? -43.908 -15.264 66.080 1.00 63.47 179 THR A N 1
ATOM 1382 C CA . THR A 1 179 ? -45.364 -15.132 65.949 1.00 63.47 179 THR A CA 1
ATOM 1383 C C . THR A 1 179 ? -45.932 -16.309 65.150 1.00 63.47 179 THR A C 1
ATOM 1385 O O . THR A 1 179 ? -46.271 -16.165 63.973 1.00 63.47 179 THR A O 1
ATOM 1388 N N . PRO A 1 180 ? -46.086 -17.503 65.755 1.00 53.97 180 PRO A N 1
ATOM 1389 C CA . PRO A 1 180 ? -46.728 -18.604 65.064 1.00 53.97 180 PRO A CA 1
ATOM 1390 C C . PRO A 1 180 ? -48.226 -18.334 65.086 1.00 53.97 180 PRO A C 1
ATOM 1392 O O . PRO A 1 180 ? -48.857 -18.627 66.092 1.00 53.97 180 PRO A O 1
ATOM 1395 N N . SER A 1 181 ? -48.813 -17.752 64.038 1.00 48.97 181 SER A N 1
ATOM 1396 C CA . SER A 1 181 ? -50.262 -17.848 63.808 1.00 48.97 181 SER A CA 1
ATOM 1397 C C . SER A 1 181 ? -50.695 -17.286 62.461 1.00 48.97 181 SER A C 1
ATOM 1399 O O . SER A 1 181 ? -50.483 -16.114 62.152 1.00 48.97 181 SER A O 1
ATOM 1401 N N . SER A 1 182 ? -51.440 -18.113 61.728 1.00 57.09 182 SER A N 1
ATOM 1402 C CA . SER A 1 182 ? -52.539 -17.690 60.860 1.00 57.09 182 SER A CA 1
ATOM 1403 C C . SER A 1 182 ? -53.243 -16.462 61.455 1.00 57.09 182 SER A C 1
ATOM 1405 O O . SER A 1 182 ? -53.654 -16.516 62.617 1.00 57.09 182 SER A O 1
ATOM 1407 N N . PRO A 1 183 ? -53.388 -15.353 60.715 1.00 53.84 183 PRO A N 1
ATOM 1408 C CA . PRO A 1 183 ? -53.883 -14.117 61.295 1.00 53.84 183 PRO A CA 1
ATOM 1409 C C . PRO A 1 183 ? -55.304 -14.325 61.823 1.00 53.84 183 PRO A C 1
ATOM 1411 O O . PRO A 1 183 ? -56.208 -14.748 61.098 1.00 53.84 183 PRO A O 1
ATOM 1414 N N . ASN A 1 184 ? -55.482 -14.044 63.112 1.00 48.62 184 ASN A N 1
ATOM 1415 C CA . ASN A 1 184 ? -56.743 -14.163 63.822 1.00 48.62 184 ASN A CA 1
ATOM 1416 C C . ASN A 1 184 ? -57.770 -13.195 63.201 1.00 48.62 184 ASN A C 1
ATOM 1418 O O . ASN A 1 184 ? -57.754 -11.992 63.465 1.00 48.62 184 ASN A O 1
ATOM 1422 N N . ARG A 1 185 ? -58.651 -13.711 62.330 1.00 54.78 185 ARG A N 1
ATOM 1423 C CA . ARG A 1 185 ? -59.640 -12.916 61.569 1.00 54.78 185 ARG A CA 1
ATOM 1424 C C . ARG A 1 185 ? -60.727 -12.278 62.443 1.00 54.78 185 ARG A C 1
ATOM 1426 O O . ARG A 1 185 ? -61.557 -11.545 61.920 1.00 54.78 185 ARG A O 1
ATOM 1433 N N . GLN A 1 186 ? -60.750 -12.556 63.746 1.00 53.84 186 GLN A N 1
ATOM 1434 C CA . GLN A 1 186 ? -61.842 -12.171 64.643 1.00 53.84 186 GLN A CA 1
ATOM 1435 C C . GLN A 1 186 ? -61.607 -10.853 65.399 1.00 53.84 186 GLN A C 1
ATOM 1437 O O . GLN A 1 186 ? -62.503 -10.407 66.108 1.00 53.84 186 GLN A O 1
ATOM 1442 N N . LEU A 1 187 ? -60.446 -10.203 65.232 1.00 51.09 187 LEU A N 1
ATOM 1443 C CA . LEU A 1 187 ? -60.102 -8.962 65.949 1.00 51.09 187 LEU A CA 1
ATOM 1444 C C . LEU A 1 187 ? -59.963 -7.719 65.055 1.00 51.09 187 LEU A C 1
ATOM 1446 O O . LEU A 1 187 ? -59.710 -6.631 65.563 1.00 51.09 187 LEU A O 1
ATOM 1450 N N . HIS A 1 188 ? -60.173 -7.843 63.741 1.00 51.25 188 HIS A N 1
ATOM 1451 C CA . HIS A 1 188 ? -60.155 -6.707 62.813 1.00 51.25 188 HIS A CA 1
ATOM 1452 C C . HIS A 1 188 ? -61.505 -6.546 62.095 1.00 51.25 188 HIS A C 1
ATOM 1454 O O . HIS A 1 188 ? -61.727 -7.163 61.052 1.00 51.25 188 HIS A O 1
ATOM 1460 N N . PRO A 1 189 ? -62.387 -5.653 62.583 1.00 53.84 189 PRO A N 1
ATOM 1461 C CA . PRO A 1 189 ? -63.604 -5.243 61.874 1.00 53.84 189 PRO A CA 1
ATOM 1462 C C . PRO A 1 189 ? -63.350 -4.548 60.520 1.00 53.84 189 PRO A C 1
ATOM 1464 O O . PRO A 1 189 ? -64.278 -4.349 59.747 1.00 53.84 189 PRO A O 1
ATOM 1467 N N . GLN A 1 190 ? -62.102 -4.170 60.215 1.00 54.00 190 GLN A N 1
ATOM 1468 C CA . GLN A 1 190 ? -61.737 -3.337 59.058 1.00 54.00 190 GLN A CA 1
ATOM 1469 C C . GLN A 1 190 ? -61.354 -4.108 57.777 1.00 54.00 190 GLN A C 1
ATOM 1471 O O . GLN A 1 190 ? -60.961 -3.482 56.799 1.00 54.00 190 GLN A O 1
ATOM 1476 N N . LEU A 1 191 ? -61.480 -5.442 57.735 1.00 44.00 191 LEU A N 1
ATOM 1477 C CA . LEU A 1 191 ? -61.278 -6.238 56.506 1.00 44.00 191 LEU A CA 1
ATOM 1478 C C . LEU A 1 191 ? -62.598 -6.710 55.865 1.00 44.00 191 LEU A C 1
ATOM 1480 O O . LEU A 1 191 ? -62.646 -7.767 55.234 1.00 44.00 191 LEU A O 1
ATOM 1484 N N . GLN A 1 192 ? -63.674 -5.932 56.012 1.00 45.16 192 GLN A N 1
ATOM 1485 C CA . GLN A 1 192 ? -64.866 -6.049 55.166 1.00 45.16 192 GLN A CA 1
ATOM 1486 C C . GLN A 1 192 ? -64.799 -5.008 54.040 1.00 45.16 192 GLN A C 1
ATOM 1488 O O . GLN A 1 192 ? -64.543 -3.840 54.333 1.00 45.16 192 GLN A O 1
ATOM 1493 N N . PRO A 1 193 ? -65.052 -5.370 52.770 1.00 53.16 193 PRO A N 1
ATOM 1494 C CA . PRO A 1 193 ? -65.260 -4.376 51.732 1.00 53.16 193 PRO A CA 1
ATOM 1495 C C . PRO A 1 193 ? -66.718 -3.895 51.783 1.00 53.16 193 PRO A C 1
ATOM 1497 O O . PRO A 1 193 ? -67.647 -4.703 51.739 1.00 53.16 193 PRO A O 1
ATOM 1500 N N . PRO A 1 194 ? -66.933 -2.578 51.847 1.00 45.75 194 PRO A N 1
ATOM 1501 C CA . PRO A 1 194 ? -67.901 -1.951 50.949 1.00 45.75 194 PRO A CA 1
ATOM 1502 C C . PRO A 1 194 ? -67.282 -0.669 50.358 1.00 45.75 194 PRO A C 1
ATOM 1504 O O . PRO A 1 194 ? -66.537 0.046 51.010 1.00 45.75 194 PRO A O 1
ATOM 1507 N N . GLY A 1 195 ? -67.445 -0.342 49.081 1.00 43.12 195 GLY A N 1
ATOM 1508 C CA . GLY A 1 195 ? -68.729 -0.240 48.408 1.00 43.12 195 GLY A CA 1
ATOM 1509 C C . GLY A 1 195 ? -69.226 1.208 48.496 1.00 43.12 195 GLY A C 1
ATOM 1510 O O . GLY A 1 195 ? -69.841 1.581 49.481 1.00 43.12 195 GLY A O 1
ATOM 1511 N N . ALA A 1 196 ? -68.996 1.964 47.418 1.00 44.44 196 ALA A N 1
ATOM 1512 C CA . ALA A 1 196 ? -69.742 3.152 46.989 1.00 44.44 196 ALA A CA 1
ATOM 1513 C C . ALA A 1 196 ? -69.620 4.495 47.765 1.00 44.44 196 ALA A C 1
ATOM 1515 O O . ALA A 1 196 ? -70.017 4.629 48.914 1.00 44.44 196 ALA A O 1
ATOM 1516 N N . ARG A 1 197 ? -69.294 5.527 46.960 1.00 35.91 197 ARG A N 1
ATOM 1517 C CA . ARG A 1 197 ? -69.675 6.960 47.033 1.00 35.91 197 ARG A CA 1
ATOM 1518 C C . ARG A 1 197 ? -68.875 7.918 47.925 1.00 35.91 197 ARG A C 1
ATOM 1520 O O . ARG A 1 197 ? -68.742 7.727 49.122 1.00 35.91 197 ARG A O 1
ATOM 1527 N N . GLY A 1 198 ? -68.562 9.072 47.325 1.00 33.69 198 GLY A N 1
ATOM 1528 C CA . GLY A 1 198 ? -68.658 10.362 48.016 1.00 33.69 198 GLY A CA 1
ATOM 1529 C C . GLY A 1 198 ? -67.495 11.314 47.777 1.00 33.69 198 GLY A C 1
ATOM 1530 O O . GLY A 1 198 ? -66.467 11.219 48.431 1.00 33.69 198 GLY A O 1
ATOM 1531 N N . ALA A 1 199 ? -67.690 12.273 46.873 1.00 44.94 199 ALA A N 1
ATOM 1532 C CA . ALA A 1 199 ? -66.918 13.510 46.827 1.00 44.94 199 ALA A CA 1
ATOM 1533 C C . ALA A 1 199 ? -67.097 14.310 48.132 1.00 44.94 199 ALA A C 1
ATOM 1535 O O . ALA A 1 199 ? -68.150 14.203 48.749 1.00 44.94 199 ALA A O 1
ATOM 1536 N N . HIS A 1 200 ? -66.113 15.128 48.525 1.00 42.31 200 HIS A N 1
ATOM 1537 C CA . HIS A 1 200 ? -66.247 16.576 48.766 1.00 42.31 200 HIS A CA 1
ATOM 1538 C C . HIS A 1 200 ? -64.962 17.182 49.370 1.00 42.31 200 HIS A C 1
ATOM 1540 O O . HIS A 1 200 ? -64.047 16.497 49.809 1.00 42.31 200 HIS A O 1
ATOM 1546 N N . LYS A 1 201 ? -64.900 18.505 49.236 1.00 40.72 201 LYS A N 1
ATOM 1547 C CA . LYS A 1 201 ? -63.772 19.447 49.243 1.00 40.72 201 LYS A CA 1
ATOM 1548 C C . LYS A 1 201 ? -63.424 19.988 50.648 1.00 40.72 201 LYS A C 1
ATOM 1550 O O . LYS A 1 201 ? -64.237 19.881 51.555 1.00 40.72 201 LYS A O 1
ATOM 1555 N N . HIS A 1 202 ? -62.336 20.780 50.672 1.00 41.69 202 HIS A N 1
ATOM 1556 C CA . HIS A 1 202 ? -61.852 21.751 51.685 1.00 41.69 202 HIS A CA 1
ATOM 1557 C C . HIS A 1 202 ? -60.932 21.176 52.776 1.00 41.69 202 HIS A C 1
ATOM 1559 O O . HIS A 1 202 ? -61.206 20.122 53.318 1.00 41.69 202 HIS A O 1
ATOM 1565 N N . GLY A 1 203 ? -59.823 21.808 53.169 1.00 34.41 203 GLY A N 1
ATOM 1566 C CA . GLY A 1 203 ? -59.235 23.102 52.812 1.00 34.41 203 GLY A CA 1
ATOM 1567 C C . GLY A 1 203 ? -58.333 23.592 53.958 1.00 34.41 203 GLY A C 1
ATOM 1568 O O . GLY A 1 203 ? -58.710 23.436 55.111 1.00 34.41 203 GLY A O 1
ATOM 1569 N N . GLY A 1 204 ? -57.190 24.211 53.625 1.00 35.25 204 GLY A N 1
ATOM 1570 C CA . GLY A 1 204 ? -56.313 24.967 54.544 1.00 35.25 204 GLY A CA 1
ATOM 1571 C C . GLY A 1 204 ? -55.445 24.098 55.467 1.00 35.25 204 GLY A C 1
ATOM 1572 O O . GLY A 1 204 ? -55.908 23.114 56.013 1.00 35.25 204 GLY A O 1
ATOM 1573 N N . GLY A 1 205 ? -54.166 24.359 55.708 1.00 37.31 205 GLY A N 1
ATOM 1574 C CA . GLY A 1 205 ? -53.298 25.491 55.409 1.00 37.31 205 GLY A CA 1
ATOM 1575 C C . GLY A 1 205 ? -52.143 25.479 56.425 1.00 37.31 205 GLY A C 1
ATOM 1576 O O . GLY A 1 205 ? -52.313 24.964 57.523 1.00 37.31 205 GLY A O 1
ATOM 1577 N N . HIS A 1 206 ? -51.021 26.104 56.051 1.00 49.34 206 HIS A N 1
ATOM 1578 C CA . HIS A 1 206 ? -49.854 26.476 56.877 1.00 49.34 206 HIS A CA 1
ATOM 1579 C C . HIS A 1 206 ? -48.784 25.399 57.152 1.00 49.34 206 HIS A C 1
ATOM 1581 O O . HIS A 1 206 ? -49.105 24.277 57.496 1.00 49.34 206 HIS A O 1
ATOM 1587 N N . VAL A 1 207 ? -47.470 25.660 57.095 1.00 42.97 207 VAL A N 1
ATOM 1588 C CA . VAL A 1 207 ? -46.619 26.723 56.515 1.00 42.97 207 VAL A CA 1
ATOM 1589 C C . VAL A 1 207 ? -45.158 26.224 56.656 1.00 42.97 207 VAL A C 1
ATOM 1591 O O . VAL A 1 207 ? -44.823 25.727 57.719 1.00 42.97 207 VAL A O 1
ATOM 1594 N N . ARG A 1 208 ? -44.356 26.388 55.581 1.00 50.34 208 ARG A N 1
ATOM 1595 C CA . ARG A 1 208 ? -42.879 26.599 55.405 1.00 50.34 208 ARG A CA 1
ATOM 1596 C C . ARG A 1 208 ? -41.852 25.792 56.269 1.00 50.34 208 ARG A C 1
ATOM 1598 O O . ARG A 1 208 ? -42.101 25.489 57.419 1.00 50.34 208 ARG A O 1
ATOM 1605 N N . ASN A 1 209 ? -40.648 25.393 55.816 1.00 53.16 209 ASN A N 1
ATOM 1606 C CA . ASN A 1 209 ? -39.565 26.045 55.036 1.00 53.16 209 ASN A CA 1
ATOM 1607 C C . ASN A 1 209 ? -38.738 24.941 54.289 1.00 53.16 209 ASN A C 1
ATOM 1609 O O . ASN A 1 209 ? -38.503 23.900 54.888 1.00 53.16 209 ASN A O 1
ATOM 1613 N N . LYS A 1 210 ? -38.450 25.020 52.967 1.00 52.22 210 LYS A N 1
ATOM 1614 C CA . LYS A 1 210 ? -37.195 25.479 52.273 1.00 52.22 210 LYS A CA 1
ATOM 1615 C C . LYS A 1 210 ? -35.907 24.685 52.638 1.00 52.22 210 LYS A C 1
ATOM 1617 O O . LYS A 1 210 ? -35.612 24.604 53.817 1.00 52.22 210 LYS A O 1
ATOM 1622 N N . SER A 1 211 ? -35.053 24.143 51.747 1.00 45.84 211 SER A N 1
ATOM 1623 C CA . SER A 1 211 ? -34.789 24.324 50.297 1.00 45.84 211 SER A CA 1
ATOM 1624 C C . SER A 1 211 ? -33.876 23.207 49.722 1.00 45.84 211 SER A C 1
ATOM 1626 O O . SER A 1 211 ? -33.138 22.601 50.490 1.00 45.84 211 SER A O 1
ATOM 1628 N N . ALA A 1 212 ? -33.826 23.131 48.372 1.00 39.81 212 ALA A N 1
ATOM 1629 C CA . ALA A 1 212 ? -32.708 22.716 47.483 1.00 39.81 212 ALA A CA 1
ATOM 1630 C C . ALA A 1 212 ? -32.399 21.201 47.368 1.00 39.81 212 ALA A C 1
ATOM 1632 O O . ALA A 1 212 ? -32.216 20.539 48.372 1.00 39.81 212 ALA A O 1
ATOM 1633 N N . SER A 1 213 ? -32.271 20.547 46.206 1.00 39.81 213 SER A N 1
ATOM 1634 C CA . SER A 1 213 ? -32.211 20.932 44.787 1.00 39.81 213 SER A CA 1
ATOM 1635 C C . SER A 1 213 ? -32.330 19.659 43.928 1.00 39.81 213 SER A C 1
ATOM 1637 O O . SER A 1 213 ? -31.963 18.583 44.389 1.00 39.81 213 SER A O 1
ATOM 1639 N N . GLY A 1 214 ? -32.720 19.803 42.655 1.00 37.50 214 GLY A N 1
ATOM 1640 C CA . GLY A 1 214 ? -32.292 18.879 41.593 1.00 37.50 214 GLY A CA 1
ATOM 1641 C C . GLY A 1 214 ? -33.380 18.008 40.972 1.00 37.50 214 GLY A C 1
ATOM 1642 O O . GLY A 1 214 ? -33.469 16.819 41.246 1.00 37.50 214 GLY A O 1
ATOM 1643 N N . ALA A 1 215 ? -34.175 18.609 40.090 1.00 32.12 215 ALA A N 1
ATOM 1644 C CA . ALA A 1 215 ? -35.060 17.908 39.173 1.00 32.12 215 ALA A CA 1
ATOM 1645 C C . ALA A 1 215 ? -34.265 17.246 38.035 1.00 32.12 215 ALA A C 1
ATOM 1647 O O . ALA A 1 215 ? -33.451 17.910 37.398 1.00 32.12 215 ALA A O 1
ATOM 1648 N N . PHE A 1 216 ? -34.601 15.997 37.711 1.00 33.84 216 PHE A N 1
ATOM 1649 C CA . PHE A 1 216 ? -34.503 15.475 36.348 1.00 33.84 216 PHE A CA 1
ATOM 1650 C C . PHE A 1 216 ? -35.790 14.702 36.016 1.00 33.84 216 PHE A C 1
ATOM 1652 O O . PHE A 1 216 ? -36.235 13.891 36.832 1.00 33.84 216 PHE A O 1
ATOM 1659 N N . PRO A 1 217 ? -36.427 14.969 34.863 1.00 39.59 217 PRO A N 1
ATOM 1660 C CA . PRO A 1 217 ? -37.636 14.278 34.439 1.00 39.59 217 PRO A CA 1
ATOM 1661 C C . PRO A 1 217 ? -37.323 12.890 33.870 1.00 39.59 217 PRO A C 1
ATOM 1663 O O . PRO A 1 217 ? -36.411 12.717 33.064 1.00 39.59 217 PRO A O 1
ATOM 1666 N N . SER A 1 218 ? -38.150 11.918 34.242 1.00 34.91 218 SER A N 1
ATOM 1667 C CA . SER A 1 218 ? -38.291 10.639 33.559 1.00 34.91 218 SER A CA 1
ATOM 1668 C C . SER A 1 218 ? -39.251 10.783 32.372 1.00 34.91 218 SER A C 1
ATOM 1670 O O . SER A 1 218 ? -40.411 11.172 32.509 1.00 34.91 218 SER A O 1
ATOM 1672 N N . SER A 1 219 ? -38.762 10.454 31.179 1.00 38.16 219 SER A N 1
ATOM 1673 C CA . SER A 1 219 ? -39.580 10.084 30.022 1.00 38.16 219 SER A CA 1
ATOM 1674 C C . SER A 1 219 ? -38.770 9.201 29.065 1.00 38.16 219 SER A C 1
ATOM 1676 O O . SER A 1 219 ? -37.549 9.123 29.196 1.00 38.16 219 SER A O 1
ATOM 1678 N N . PRO A 1 220 ? -39.446 8.453 28.180 1.00 37.22 220 PRO A N 1
ATOM 1679 C CA . PRO A 1 220 ? -39.082 7.092 27.836 1.00 37.22 220 PRO A CA 1
ATOM 1680 C C . PRO A 1 220 ? -37.984 7.057 26.776 1.00 37.22 220 PRO A C 1
ATOM 1682 O O . PRO A 1 220 ? -38.079 7.704 25.731 1.00 37.22 220 PRO A O 1
ATOM 1685 N N . GLY A 1 221 ? -36.951 6.262 27.052 1.00 26.83 221 GLY A N 1
ATOM 1686 C CA . GLY A 1 221 ? -35.914 5.924 26.092 1.00 26.83 221 GLY A CA 1
ATOM 1687 C C . GLY A 1 221 ? -36.533 5.237 24.883 1.00 26.83 221 GLY A C 1
ATOM 1688 O O . GLY A 1 221 ? -37.070 4.134 24.973 1.00 26.83 221 GLY A O 1
ATOM 1689 N N . LYS A 1 222 ? -36.455 5.934 23.750 1.00 30.58 222 LYS A N 1
ATOM 1690 C CA . LYS A 1 222 ? -36.497 5.348 22.417 1.00 30.58 222 LYS A CA 1
ATOM 1691 C C . LYS A 1 222 ? -35.517 4.179 22.374 1.00 30.58 222 LYS A C 1
ATOM 1693 O O . LYS A 1 222 ? -34.425 4.268 22.924 1.00 30.58 222 LYS A O 1
ATOM 1698 N N . SER A 1 223 ? -35.923 3.121 21.686 1.00 31.53 223 SER A N 1
ATOM 1699 C CA . SER A 1 223 ? -35.061 2.060 21.182 1.00 31.53 223 SER A CA 1
ATOM 1700 C C . SER A 1 223 ? -33.840 2.668 20.487 1.00 31.53 223 SER A C 1
ATOM 1702 O O . SER A 1 223 ? -33.911 3.063 19.320 1.00 31.53 223 SER A O 1
ATOM 1704 N N . GLU A 1 224 ? -32.740 2.773 21.224 1.00 26.64 224 GLU A N 1
ATOM 1705 C CA . GLU A 1 224 ? -31.420 2.992 20.667 1.00 26.64 224 GLU A CA 1
ATOM 1706 C C . GLU A 1 224 ? -31.031 1.696 19.974 1.00 26.64 224 GLU A C 1
ATOM 1708 O O . GLU A 1 224 ? -30.727 0.670 20.579 1.00 26.64 224 GLU A O 1
ATOM 1713 N N . THR A 1 225 ? -31.160 1.764 18.656 1.00 28.94 225 THR A N 1
ATOM 1714 C CA . THR A 1 225 ? -30.436 0.962 17.689 1.00 28.94 225 THR A CA 1
ATOM 1715 C C . THR A 1 225 ? -29.048 0.648 18.223 1.00 28.94 225 THR A C 1
ATOM 1717 O O . THR A 1 225 ? -28.193 1.529 18.316 1.00 28.94 225 THR A O 1
ATOM 1720 N N . SER A 1 226 ? -28.844 -0.626 18.548 1.00 32.31 226 SER A N 1
ATOM 1721 C CA . SER A 1 226 ? -27.534 -1.251 18.585 1.00 32.31 226 SER A CA 1
ATOM 1722 C C . SER A 1 226 ? -26.706 -0.710 17.424 1.00 32.31 226 SER A C 1
ATOM 1724 O O . SER A 1 226 ? -27.108 -0.857 16.266 1.00 32.31 226 SER A O 1
ATOM 1726 N N . SER A 1 227 ? -25.568 -0.090 17.724 1.00 31.95 227 SER A N 1
ATOM 1727 C CA . SER A 1 227 ? -24.500 0.142 16.761 1.00 31.95 227 SER A CA 1
ATOM 1728 C C . SER A 1 227 ? -23.956 -1.220 16.329 1.00 31.95 227 SER A C 1
ATOM 1730 O O . SER A 1 227 ? -22.929 -1.694 16.808 1.00 31.95 227 SER A O 1
ATOM 1732 N N . VAL A 1 228 ? -24.713 -1.887 15.464 1.00 28.48 228 VAL A N 1
ATOM 1733 C CA . VAL A 1 228 ? -24.215 -2.932 14.589 1.00 28.48 228 VAL A CA 1
ATOM 1734 C C . VAL A 1 228 ? -23.382 -2.187 13.564 1.00 28.48 228 VAL A C 1
ATOM 1736 O O . VAL A 1 228 ? -23.905 -1.370 12.807 1.00 28.48 228 VAL A O 1
ATOM 1739 N N . SER A 1 229 ? -22.075 -2.418 13.590 1.00 30.36 229 SER A N 1
ATOM 1740 C CA . SER A 1 229 ? -21.173 -2.017 12.523 1.00 30.36 229 SER A CA 1
ATOM 1741 C C . SER A 1 229 ? -21.759 -2.483 11.191 1.00 30.36 229 SER A C 1
ATOM 1743 O O . SER A 1 229 ? -21.799 -3.680 10.906 1.00 30.36 229 SER A O 1
ATOM 1745 N N . VAL A 1 230 ? -22.243 -1.544 10.379 1.00 39.34 230 VAL A N 1
ATOM 1746 C CA . VAL A 1 230 ? -22.586 -1.808 8.981 1.00 39.34 230 VAL A CA 1
ATOM 1747 C C . VAL A 1 230 ? -21.271 -1.826 8.202 1.00 39.34 230 VAL A C 1
ATOM 1749 O O . VAL A 1 230 ? -20.900 -0.856 7.561 1.00 39.34 230 VAL A O 1
ATOM 1752 N N . GLU A 1 231 ? -20.537 -2.931 8.326 1.00 38.41 231 GLU A N 1
ATOM 1753 C CA . GLU A 1 231 ? -19.380 -3.289 7.498 1.00 38.41 231 GLU A CA 1
ATOM 1754 C C . GLU A 1 231 ? -19.538 -4.660 6.768 1.00 38.41 231 GLU A C 1
ATOM 1756 O O . GLU A 1 231 ? -18.577 -5.431 6.737 1.00 38.41 231 GLU A O 1
ATOM 1761 N N . PRO A 1 232 ? -20.693 -5.047 6.163 1.00 39.16 232 PRO A N 1
ATOM 1762 C CA . PRO A 1 232 ? -20.714 -6.167 5.206 1.00 39.16 232 PRO A CA 1
ATOM 1763 C C . PRO A 1 232 ? -20.619 -5.727 3.729 1.00 39.16 232 PRO A C 1
ATOM 1765 O O . PRO A 1 232 ? -20.043 -6.441 2.910 1.00 39.16 232 PRO A O 1
ATOM 1768 N N . GLU A 1 233 ? -21.125 -4.544 3.368 1.00 55.22 233 GLU A N 1
ATOM 1769 C CA . GLU A 1 233 ? -21.434 -4.197 1.965 1.00 55.22 233 GLU A CA 1
ATOM 1770 C C . GLU A 1 233 ? -20.194 -3.926 1.090 1.00 55.22 233 GLU A C 1
ATOM 1772 O O . GLU A 1 233 ? -20.121 -4.367 -0.060 1.00 55.22 233 GLU A O 1
ATOM 1777 N N . ALA A 1 234 ? -19.164 -3.258 1.623 1.00 62.97 234 ALA A N 1
ATOM 1778 C CA . ALA A 1 234 ? -17.930 -2.990 0.870 1.00 62.97 234 ALA A CA 1
ATOM 1779 C C . ALA A 1 234 ? -17.146 -4.280 0.558 1.00 62.97 234 ALA A C 1
ATOM 1781 O O . ALA A 1 234 ? -16.474 -4.389 -0.477 1.00 62.97 234 ALA A O 1
ATOM 1782 N N . LYS A 1 235 ? -17.256 -5.282 1.439 1.00 73.25 235 LYS A N 1
ATOM 1783 C CA . LYS A 1 235 ? -16.614 -6.588 1.277 1.00 73.25 235 LYS A CA 1
ATOM 1784 C C . LYS A 1 235 ? -17.302 -7.410 0.186 1.00 73.25 235 LYS A C 1
ATOM 1786 O O . LYS A 1 235 ? -16.609 -8.009 -0.634 1.00 73.25 235 LYS A O 1
ATOM 1791 N N . GLU A 1 236 ? -18.632 -7.373 0.124 1.00 83.81 236 GLU A N 1
ATOM 1792 C CA . GLU A 1 236 ? -19.411 -8.007 -0.948 1.00 83.81 236 GLU A CA 1
ATOM 1793 C C . GLU A 1 236 ? -19.126 -7.370 -2.315 1.00 83.81 236 GLU A C 1
ATOM 1795 O O . GLU A 1 236 ? -18.833 -8.076 -3.283 1.00 83.81 236 GLU A O 1
ATOM 1800 N N . LEU A 1 237 ? -19.100 -6.034 -2.397 1.00 85.06 237 LEU A N 1
ATOM 1801 C CA . LEU A 1 237 ? -18.772 -5.334 -3.643 1.00 85.06 237 LEU A CA 1
ATOM 1802 C C . LEU A 1 237 ? -17.351 -5.662 -4.129 1.00 85.06 237 LEU A C 1
ATOM 1804 O O . LEU A 1 237 ? -17.125 -5.833 -5.326 1.00 85.06 237 LEU A O 1
ATOM 1808 N N . SER A 1 238 ? -16.395 -5.795 -3.210 1.00 86.69 238 SER A N 1
ATOM 1809 C CA . SER A 1 238 ? -15.013 -6.161 -3.539 1.00 86.69 238 SER A CA 1
ATOM 1810 C C . SER A 1 238 ? -14.903 -7.560 -4.154 1.00 86.69 238 SER A C 1
ATOM 1812 O O . SER A 1 238 ? -14.157 -7.745 -5.117 1.00 86.69 238 SER A O 1
ATOM 1814 N N . GLN A 1 239 ? -15.677 -8.530 -3.655 1.00 87.56 239 GLN A N 1
ATOM 1815 C CA . GLN A 1 239 ? -15.743 -9.876 -4.236 1.00 87.56 239 GLN A CA 1
ATOM 1816 C C . GLN A 1 239 ? -16.376 -9.853 -5.632 1.00 87.56 239 GLN A C 1
ATOM 1818 O O . GLN A 1 239 ? -15.856 -10.474 -6.556 1.00 87.56 239 GLN A O 1
ATOM 1823 N N . LEU A 1 240 ? -17.443 -9.070 -5.823 1.00 88.38 240 LEU A N 1
ATOM 1824 C CA . LEU A 1 240 ? -18.063 -8.892 -7.139 1.00 88.38 240 LEU A CA 1
ATOM 1825 C C . LEU A 1 240 ? -17.096 -8.267 -8.153 1.00 88.38 240 LEU A C 1
ATOM 1827 O O . LEU A 1 240 ? -17.051 -8.699 -9.304 1.00 88.38 240 LEU A O 1
ATOM 1831 N N . VAL A 1 241 ? -16.297 -7.281 -7.730 1.00 90.31 241 VAL A N 1
ATOM 1832 C CA . VAL A 1 241 ? -15.235 -6.696 -8.563 1.00 90.31 241 VAL A CA 1
ATOM 1833 C C . VAL A 1 241 ? -14.212 -7.759 -8.948 1.00 90.31 241 VAL A C 1
ATOM 1835 O O . VAL A 1 241 ? -13.870 -7.852 -10.124 1.00 90.31 241 VAL A O 1
ATOM 1838 N N . GLN A 1 242 ? -13.756 -8.582 -8.000 1.00 89.06 242 GLN A N 1
ATOM 1839 C CA . GLN A 1 242 ? -12.805 -9.657 -8.286 1.00 89.06 242 GLN A CA 1
ATOM 1840 C C . GLN A 1 242 ? -13.351 -10.622 -9.347 1.00 89.06 242 GLN A C 1
ATOM 1842 O O . GLN A 1 242 ? -12.710 -10.821 -10.381 1.00 89.06 242 GLN A O 1
ATOM 1847 N N . SER A 1 243 ? -14.563 -11.148 -9.150 1.00 89.44 243 SER A N 1
ATOM 1848 C CA . SER A 1 243 ? -15.192 -12.049 -10.120 1.00 89.44 243 SER A CA 1
ATOM 1849 C C . SER A 1 243 ? -15.412 -11.380 -11.481 1.00 89.44 243 SER A C 1
ATOM 1851 O O . SER A 1 243 ? -15.286 -12.031 -12.516 1.00 89.44 243 SER A O 1
ATOM 1853 N N . ALA A 1 244 ? -15.720 -10.082 -11.523 1.00 89.94 244 ALA A N 1
ATOM 1854 C CA . ALA A 1 244 ? -15.891 -9.360 -12.782 1.00 89.94 244 ALA A CA 1
ATOM 1855 C C . ALA A 1 244 ? -14.569 -9.182 -13.550 1.00 89.94 244 ALA A C 1
ATOM 1857 O O . ALA A 1 244 ? -14.570 -9.245 -14.781 1.00 89.94 244 ALA A O 1
ATOM 1858 N N . VAL A 1 245 ? -13.444 -8.996 -12.849 1.00 91.31 245 VAL A N 1
ATOM 1859 C CA . VAL A 1 245 ? -12.107 -8.913 -13.463 1.00 91.31 245 VAL A CA 1
ATOM 1860 C C . VAL A 1 245 ? -11.682 -10.260 -14.045 1.00 91.31 245 VAL A C 1
ATOM 1862 O O . VAL A 1 245 ? -11.226 -10.314 -15.191 1.00 91.31 245 VAL A O 1
ATOM 1865 N N . GLU A 1 246 ? -11.876 -11.345 -13.292 1.00 89.00 246 GLU A N 1
ATOM 1866 C CA . GLU A 1 246 ? -11.574 -12.711 -13.739 1.00 89.00 246 GLU A CA 1
ATOM 1867 C C . GLU A 1 246 ? -12.409 -13.095 -14.970 1.00 89.00 246 GLU A C 1
ATOM 1869 O O . GLU A 1 246 ? -11.872 -13.617 -15.947 1.00 89.00 246 GLU A O 1
ATOM 1874 N N . ASN A 1 247 ? -13.697 -12.732 -14.976 1.00 89.75 247 ASN A N 1
ATOM 1875 C CA . ASN A 1 247 ? -14.620 -12.988 -16.085 1.00 89.75 247 ASN A CA 1
ATOM 1876 C C . ASN A 1 247 ? -14.562 -11.942 -17.215 1.00 89.75 247 ASN A C 1
ATOM 1878 O O . ASN A 1 247 ? -15.373 -12.000 -18.136 1.00 89.75 247 ASN A O 1
ATOM 1882 N N . ASN A 1 248 ? -13.645 -10.967 -17.157 1.00 91.19 248 ASN A N 1
ATOM 1883 C CA . ASN A 1 248 ? -13.505 -9.898 -18.155 1.00 91.19 248 ASN A CA 1
ATOM 1884 C C . ASN A 1 248 ? -14.819 -9.137 -18.459 1.00 91.19 248 ASN A C 1
ATOM 1886 O O . ASN A 1 248 ? -15.107 -8.798 -19.604 1.00 91.19 248 ASN A O 1
ATOM 1890 N N . SER A 1 249 ? -15.623 -8.879 -17.426 1.00 91.19 249 SER A N 1
ATOM 1891 C CA . SER A 1 249 ? -16.937 -8.217 -17.516 1.00 91.19 249 SER A CA 1
ATOM 1892 C C . SER A 1 249 ? -16.991 -6.884 -16.759 1.00 91.19 249 SER A C 1
ATOM 1894 O O . SER A 1 249 ? -18.063 -6.320 -16.545 1.00 91.19 249 SER A O 1
ATOM 1896 N N . LEU A 1 250 ? -15.833 -6.369 -16.338 1.00 92.25 250 LEU A N 1
ATOM 1897 C CA . LEU A 1 250 ? -15.696 -5.071 -15.685 1.00 92.25 250 LEU A CA 1
ATOM 1898 C C . LEU A 1 250 ? -15.374 -3.985 -16.714 1.00 92.25 250 LEU A C 1
ATOM 1900 O O . LEU A 1 250 ? -14.443 -4.134 -17.504 1.00 92.25 250 LEU A O 1
ATOM 1904 N N . THR A 1 251 ? -16.080 -2.856 -16.650 1.00 91.25 251 THR A N 1
ATOM 1905 C CA . THR A 1 251 ? -15.728 -1.650 -17.413 1.00 91.25 251 THR A CA 1
ATOM 1906 C C . THR A 1 251 ? -15.512 -0.457 -16.488 1.00 91.25 251 THR A C 1
ATOM 1908 O O . THR A 1 251 ? -16.133 -0.350 -15.429 1.00 91.25 251 THR A O 1
ATOM 1911 N N . ILE A 1 252 ? -14.601 0.439 -16.880 1.00 92.31 252 ILE A N 1
ATOM 1912 C CA . ILE A 1 252 ? -14.284 1.677 -16.160 1.00 92.31 252 ILE A CA 1
ATOM 1913 C C . ILE A 1 252 ? -14.583 2.849 -17.091 1.00 92.31 252 ILE A C 1
ATOM 1915 O O . ILE A 1 252 ? -14.002 2.944 -18.168 1.00 92.31 252 ILE A O 1
ATOM 1919 N N . GLU A 1 253 ? -15.453 3.757 -16.661 1.00 90.25 253 GLU A N 1
ATOM 1920 C CA . GLU A 1 253 ? -15.872 4.921 -17.442 1.00 90.25 253 GLU A CA 1
ATOM 1921 C C . GLU A 1 253 ? -15.513 6.226 -16.715 1.00 90.25 253 GLU A C 1
ATOM 1923 O O . GLU A 1 253 ? -15.703 6.324 -15.494 1.00 90.25 253 GLU A O 1
ATOM 1928 N N . PRO A 1 254 ? -15.014 7.253 -17.427 1.00 89.69 254 PRO A N 1
ATOM 1929 C CA . PRO A 1 254 ? -14.884 8.591 -16.870 1.00 89.69 254 PRO A CA 1
ATOM 1930 C C . PRO A 1 254 ? -16.265 9.232 -16.693 1.00 89.69 254 PRO A C 1
ATOM 1932 O O . PRO A 1 254 ? -17.185 9.019 -17.482 1.00 89.69 254 PRO A O 1
ATOM 1935 N N . VAL A 1 255 ? -16.409 10.054 -15.658 1.00 84.25 255 VAL A N 1
ATOM 1936 C CA . VAL A 1 255 ? -17.629 10.818 -15.387 1.00 84.25 255 VAL A CA 1
ATOM 1937 C C . VAL A 1 255 ? -17.377 12.277 -15.750 1.00 84.25 255 VAL A C 1
ATOM 1939 O O . VAL A 1 255 ? -16.518 12.928 -15.153 1.00 84.25 255 VAL A O 1
ATOM 1942 N N . ALA A 1 256 ? -18.128 12.801 -16.721 1.00 71.44 256 ALA A N 1
ATOM 1943 C CA . ALA A 1 256 ? -18.079 14.216 -17.072 1.00 71.44 256 ALA A CA 1
ATOM 1944 C C . ALA A 1 256 ? -18.570 15.064 -15.887 1.00 71.44 256 ALA A C 1
ATOM 1946 O O . ALA A 1 256 ? -19.647 14.824 -15.340 1.00 71.44 256 ALA A O 1
ATOM 1947 N N . MET A 1 257 ? -17.783 16.063 -15.483 1.00 60.66 257 MET A N 1
ATOM 1948 C CA . MET A 1 257 ? -18.169 17.001 -14.428 1.00 60.66 257 MET A CA 1
ATOM 1949 C C . MET A 1 257 ? -19.158 18.035 -14.984 1.00 60.66 257 MET A C 1
ATOM 1951 O O . MET A 1 257 ? -18.814 19.198 -15.156 1.00 60.66 257 MET A O 1
ATOM 1955 N N . SER A 1 258 ? -20.390 17.628 -15.287 1.00 51.81 258 SER A N 1
ATOM 1956 C CA . SER A 1 258 ? -21.475 18.585 -15.503 1.00 51.81 258 SER A CA 1
ATOM 1957 C C . SER A 1 258 ? -22.046 19.008 -14.151 1.00 51.81 258 SER A C 1
ATOM 1959 O O . SER A 1 258 ? -22.410 18.168 -13.323 1.00 51.81 258 SER A O 1
ATOM 1961 N N . ALA A 1 259 ? -22.121 20.318 -13.918 1.00 43.00 259 ALA A N 1
ATOM 1962 C CA . ALA A 1 259 ? -22.868 20.876 -12.802 1.00 43.00 259 ALA A CA 1
ATOM 1963 C C . ALA A 1 259 ? -24.327 20.402 -12.907 1.00 43.00 259 ALA A C 1
ATOM 1965 O O . ALA A 1 259 ? -24.952 20.634 -13.936 1.00 43.00 259 ALA A O 1
ATOM 1966 N N . LEU A 1 260 ? -24.818 19.753 -11.842 1.00 41.75 260 LEU A N 1
ATOM 1967 C CA . LEU A 1 260 ? -26.164 19.201 -11.588 1.00 41.75 260 LEU A CA 1
ATOM 1968 C C . LEU A 1 260 ? -26.246 17.661 -11.610 1.00 41.75 260 LEU A C 1
ATOM 1970 O O . LEU A 1 260 ? -26.446 17.051 -12.658 1.00 41.75 260 LEU A O 1
ATOM 1974 N N . PRO A 1 261 ? -26.225 17.013 -10.432 1.00 46.94 261 PRO A N 1
ATOM 1975 C CA . PRO A 1 261 ? -26.752 15.672 -10.266 1.00 46.94 261 PRO A CA 1
ATOM 1976 C C . PRO A 1 261 ? -28.201 15.764 -9.763 1.00 46.94 261 PRO A C 1
ATOM 1978 O O . PRO A 1 261 ? -28.440 15.911 -8.567 1.00 46.94 261 PRO A O 1
ATOM 1981 N N . ILE A 1 262 ? -29.183 15.644 -10.662 1.00 48.53 262 ILE A N 1
ATOM 1982 C CA . ILE A 1 262 ? -30.517 15.163 -10.272 1.00 48.53 262 ILE A CA 1
ATOM 1983 C C . ILE A 1 262 ? -30.365 13.650 -10.105 1.00 48.53 262 ILE A C 1
ATOM 1985 O O . ILE A 1 262 ? -30.386 12.916 -11.090 1.00 48.53 262 ILE A O 1
ATOM 1989 N N . VAL A 1 263 ? -30.145 13.167 -8.881 1.00 47.53 263 VAL A N 1
ATOM 1990 C CA . VAL A 1 263 ? -30.074 11.722 -8.616 1.00 47.53 263 VAL A CA 1
ATOM 1991 C C . VAL A 1 263 ? -31.199 11.332 -7.667 1.00 47.53 263 VAL A C 1
ATOM 1993 O O . VAL A 1 263 ? -31.341 11.884 -6.579 1.00 47.53 263 VAL A O 1
ATOM 1996 N N . LYS A 1 264 ? -32.020 10.386 -8.134 1.00 45.94 264 LYS A N 1
ATOM 1997 C CA . LYS A 1 264 ? -33.098 9.734 -7.385 1.00 45.94 264 LYS A CA 1
ATOM 1998 C C . LYS A 1 264 ? -32.534 9.039 -6.136 1.00 45.94 264 LYS A C 1
ATOM 2000 O O . LYS A 1 264 ? -31.410 8.550 -6.144 1.00 45.94 264 LYS A O 1
ATOM 2005 N N . ALA A 1 265 ? -33.355 8.950 -5.092 1.00 43.50 265 ALA A N 1
ATOM 2006 C CA . ALA A 1 265 ? -33.015 8.472 -3.747 1.00 43.50 265 ALA A CA 1
ATOM 2007 C C . ALA A 1 265 ? -32.470 7.025 -3.633 1.00 43.50 265 ALA A C 1
ATOM 2009 O O . ALA A 1 265 ? -32.092 6.615 -2.543 1.00 43.50 265 ALA A O 1
ATOM 2010 N N . SER A 1 266 ? -32.373 6.255 -4.724 1.00 43.44 266 SER A N 1
ATOM 2011 C CA . SER A 1 266 ? -31.848 4.879 -4.728 1.00 43.44 266 SER A CA 1
ATOM 2012 C C . SER A 1 266 ? -30.310 4.781 -4.756 1.00 43.44 266 SER A C 1
ATOM 2014 O O . SER A 1 266 ? -29.769 3.691 -4.882 1.00 43.44 266 SER A O 1
ATOM 2016 N N . ALA A 1 267 ? -29.587 5.904 -4.685 1.00 48.16 267 ALA A N 1
ATOM 2017 C CA . ALA A 1 267 ? -28.131 5.980 -4.866 1.00 48.16 267 ALA A CA 1
ATOM 2018 C C . ALA A 1 267 ? -27.324 6.029 -3.550 1.00 48.16 267 ALA A C 1
ATOM 2020 O O . ALA A 1 267 ? -26.266 6.655 -3.498 1.00 48.16 267 ALA A O 1
ATOM 2021 N N . ILE A 1 268 ? -27.816 5.399 -2.479 1.00 52.12 268 ILE A N 1
ATOM 2022 C CA . ILE A 1 268 ? -27.074 5.289 -1.209 1.00 52.12 268 ILE A CA 1
ATOM 2023 C C . ILE A 1 268 ? -26.019 4.165 -1.284 1.00 52.12 268 ILE A C 1
ATOM 2025 O O . ILE A 1 268 ? -24.930 4.323 -0.738 1.00 52.12 268 ILE A O 1
ATOM 2029 N N . GLU A 1 269 ? -26.273 3.107 -2.061 1.00 54.53 269 GLU A N 1
ATOM 2030 C CA . GLU A 1 269 ? -25.400 1.920 -2.174 1.00 54.53 269 GLU A CA 1
ATOM 2031 C C . GLU A 1 269 ? -24.282 2.048 -3.235 1.00 54.53 269 GLU A C 1
ATOM 2033 O O . GLU A 1 269 ? -23.286 1.333 -3.202 1.00 54.53 269 GLU A O 1
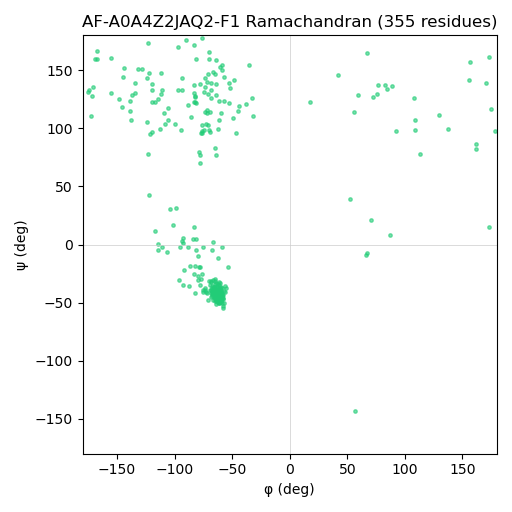ATOM 2038 N N . CYS A 1 270 ? -24.400 2.978 -4.191 1.00 57.59 270 CYS A N 1
ATOM 2039 C CA . CYS A 1 270 ? -23.508 3.059 -5.364 1.00 57.59 270 CYS A CA 1
ATOM 2040 C C . CYS A 1 270 ? -22.303 4.012 -5.205 1.00 57.59 270 CYS A C 1
ATOM 2042 O O . CYS A 1 270 ? -21.525 4.218 -6.145 1.00 57.59 270 CYS A O 1
ATOM 2044 N N . GLY A 1 271 ? -22.139 4.625 -4.030 1.00 59.03 271 GLY A N 1
ATOM 2045 C CA . GLY A 1 271 ? -21.213 5.741 -3.846 1.00 59.03 271 GLY A CA 1
ATOM 2046 C C . GLY A 1 271 ? -21.657 6.990 -4.620 1.00 59.03 271 GLY A C 1
ATOM 2047 O O . GLY A 1 271 ? -22.524 6.956 -5.491 1.00 59.03 271 GLY A O 1
ATOM 2048 N N . GLY A 1 272 ? -21.075 8.135 -4.281 1.00 69.06 272 GLY A N 1
ATOM 2049 C CA . GLY A 1 272 ? -21.383 9.407 -4.937 1.00 69.06 272 GLY A CA 1
ATOM 2050 C C . GLY A 1 272 ? -20.127 10.039 -5.525 1.00 69.06 272 GLY A C 1
ATOM 2051 O O . GLY A 1 272 ? -19.019 9.606 -5.207 1.00 69.06 272 GLY A O 1
ATOM 2052 N N . PRO A 1 273 ? -20.240 11.150 -6.274 1.00 75.75 273 PRO A N 1
ATOM 2053 C CA . PRO A 1 273 ? -19.076 11.877 -6.791 1.00 75.75 273 PRO A CA 1
ATOM 2054 C C . PRO A 1 273 ? -18.051 12.271 -5.712 1.00 75.75 273 PRO A C 1
ATOM 2056 O O . PRO A 1 273 ? -16.902 12.564 -6.026 1.00 75.75 273 PRO A O 1
ATOM 2059 N N . LYS A 1 274 ? -18.460 12.291 -4.434 1.00 81.31 274 LYS A N 1
ATOM 2060 C CA . LYS A 1 274 ? -17.631 12.643 -3.274 1.00 81.31 274 LYS A CA 1
ATOM 2061 C C . LYS A 1 274 ? -17.309 11.469 -2.335 1.00 81.31 274 LYS A C 1
ATOM 2063 O O . LYS A 1 274 ? -16.600 11.701 -1.361 1.00 81.31 274 LYS A O 1
ATOM 2068 N N . LYS A 1 275 ? -17.809 10.251 -2.584 1.00 86.00 275 LYS A N 1
ATOM 2069 C CA . LYS A 1 275 ? -17.593 9.072 -1.723 1.00 86.00 275 LYS A CA 1
ATOM 2070 C C . LYS A 1 275 ? -17.333 7.831 -2.571 1.00 86.00 275 LYS A C 1
ATOM 2072 O O . LYS A 1 275 ? -18.166 7.460 -3.393 1.00 86.00 275 LYS A O 1
ATOM 2077 N N . CYS A 1 276 ? -16.195 7.188 -2.333 1.00 89.06 276 CYS A N 1
ATOM 2078 C CA . CYS A 1 276 ? -15.816 5.949 -3.003 1.00 89.06 276 CYS A CA 1
ATOM 2079 C C . CYS A 1 276 ? -16.688 4.781 -2.523 1.00 89.06 276 CYS A C 1
ATOM 2081 O O . CYS A 1 276 ? -16.779 4.555 -1.318 1.00 89.06 276 CYS A O 1
ATOM 2083 N N . ALA A 1 277 ? -17.264 4.013 -3.449 1.00 88.56 277 ALA A N 1
ATOM 2084 C CA . ALA A 1 277 ? -18.066 2.831 -3.133 1.00 88.56 277 ALA A CA 1
ATOM 2085 C C . ALA A 1 277 ? -17.231 1.681 -2.538 1.00 88.56 277 ALA A C 1
ATOM 2087 O O . ALA A 1 277 ? -17.723 0.932 -1.707 1.00 88.56 277 ALA A O 1
ATOM 2088 N N . LEU A 1 278 ? -15.958 1.555 -2.932 1.00 86.81 278 LEU A N 1
ATOM 2089 C CA . LEU A 1 278 ? -15.099 0.437 -2.514 1.00 86.81 278 LEU A CA 1
ATOM 2090 C C . LEU A 1 278 ? -14.357 0.677 -1.201 1.00 86.81 278 LEU A C 1
ATOM 2092 O O . LEU A 1 278 ? -14.129 -0.259 -0.450 1.00 86.81 278 LEU A O 1
ATOM 2096 N N . SER A 1 279 ? -13.928 1.913 -0.941 1.00 84.19 279 SER A N 1
ATOM 2097 C CA . SER A 1 279 ? -13.156 2.243 0.266 1.00 84.19 279 SER A CA 1
ATOM 2098 C C . SER A 1 279 ? -13.955 3.016 1.309 1.00 84.19 279 SER A C 1
ATOM 2100 O O . SER A 1 279 ? -13.410 3.346 2.354 1.00 84.19 279 SER A O 1
ATOM 2102 N N . GLY A 1 280 ? -15.188 3.428 1.002 1.00 83.00 280 GLY A N 1
ATOM 2103 C CA . GLY A 1 280 ? -16.003 4.285 1.870 1.00 83.00 280 GLY A CA 1
ATOM 2104 C C . GLY A 1 280 ? -15.463 5.711 2.066 1.00 83.00 280 GLY A C 1
ATOM 2105 O O . GLY A 1 280 ? -16.169 6.563 2.603 1.00 83.00 280 GLY A O 1
ATOM 2106 N N . MET A 1 281 ? -14.244 6.007 1.603 1.00 80.69 281 MET A N 1
ATOM 2107 C CA . MET A 1 281 ? -13.570 7.281 1.843 1.00 80.69 281 MET A CA 1
ATOM 2108 C C . MET A 1 281 ? -14.189 8.433 1.047 1.00 80.69 281 MET A C 1
ATOM 2110 O O . MET A 1 281 ? -14.465 8.318 -0.154 1.00 80.69 281 MET A O 1
ATOM 2114 N N . SER A 1 282 ? -14.289 9.593 1.697 1.00 82.44 282 SER A N 1
ATOM 2115 C CA . SER A 1 282 ? -14.706 10.846 1.065 1.00 82.44 282 SER A CA 1
ATOM 2116 C C . SER A 1 282 ? -13.588 11.424 0.182 1.00 82.44 282 SER A C 1
ATOM 2118 O O . SER A 1 282 ? -12.637 12.057 0.657 1.00 82.44 282 SER A O 1
ATOM 2120 N N . ARG A 1 283 ? -13.680 11.172 -1.128 1.00 81.56 283 ARG A N 1
ATOM 2121 C CA . ARG A 1 283 ? -12.748 11.609 -2.181 1.00 81.56 283 ARG A CA 1
ATOM 2122 C C . ARG A 1 283 ? -13.518 11.932 -3.462 1.00 81.56 283 ARG A C 1
ATOM 2124 O O . ARG A 1 283 ? -14.563 11.339 -3.722 1.00 81.56 283 ARG A O 1
ATOM 2131 N N . LEU A 1 284 ? -12.982 12.841 -4.280 1.00 85.25 284 LEU A N 1
ATOM 2132 C CA . LEU A 1 284 ? -13.565 13.152 -5.586 1.00 85.25 284 LEU A CA 1
ATOM 2133 C C . LEU A 1 284 ? -13.382 11.959 -6.535 1.00 85.25 284 LEU A C 1
ATOM 2135 O O . LEU A 1 284 ? -12.260 11.616 -6.910 1.00 85.25 284 LEU A O 1
ATOM 2139 N N . CYS A 1 285 ? -14.491 11.340 -6.920 1.00 89.06 285 CYS A N 1
ATOM 2140 C CA . CYS A 1 285 ? -14.527 10.188 -7.808 1.00 89.06 285 CYS A CA 1
ATOM 2141 C C . CYS A 1 285 ? -14.867 10.662 -9.224 1.00 89.06 285 CYS A C 1
ATOM 2143 O O . CYS A 1 285 ? -16.014 10.983 -9.523 1.00 89.06 285 CYS A O 1
ATOM 2145 N N . ARG A 1 286 ? -13.852 10.723 -10.095 1.00 88.69 286 ARG A N 1
ATOM 2146 C CA . ARG A 1 286 ? -14.003 11.087 -11.519 1.00 88.69 286 ARG A CA 1
ATOM 2147 C C . ARG A 1 286 ? -14.309 9.889 -12.423 1.00 88.69 286 ARG A C 1
ATOM 2149 O O . ARG A 1 286 ? -14.454 10.059 -13.625 1.00 88.69 286 ARG A O 1
ATOM 2156 N N . HIS A 1 287 ? -14.355 8.686 -11.861 1.00 91.19 287 HIS A N 1
ATOM 2157 C CA . HIS A 1 287 ? -14.576 7.448 -12.597 1.00 91.19 287 HIS A CA 1
ATOM 2158 C C . HIS A 1 287 ? -15.648 6.611 -11.911 1.00 91.19 287 HIS A C 1
ATOM 2160 O O . HIS A 1 287 ? -15.799 6.653 -10.684 1.00 91.19 287 HIS A O 1
ATOM 2166 N N . ARG A 1 288 ? -16.356 5.826 -12.717 1.00 91.06 288 ARG A N 1
ATOM 2167 C CA . ARG A 1 288 ? -17.328 4.835 -12.269 1.00 91.06 288 ARG A CA 1
ATOM 2168 C C . ARG A 1 288 ? -17.034 3.484 -12.907 1.00 91.06 288 ARG A C 1
ATOM 2170 O O . ARG A 1 288 ? -16.496 3.432 -14.011 1.00 91.06 288 ARG A O 1
ATOM 2177 N N . ILE A 1 289 ? -17.391 2.411 -12.217 1.00 91.69 289 ILE A N 1
ATOM 2178 C CA . ILE A 1 289 ? -17.276 1.044 -12.729 1.00 91.69 289 ILE A CA 1
ATOM 2179 C C . ILE A 1 289 ? -18.649 0.434 -12.954 1.00 91.69 289 ILE A C 1
ATOM 2181 O O . ILE A 1 289 ? -19.585 0.730 -12.209 1.00 91.69 289 ILE A O 1
ATOM 2185 N N . LYS A 1 290 ? -18.743 -0.434 -13.958 1.00 90.69 290 LYS A N 1
ATOM 2186 C CA . LYS A 1 290 ? -19.906 -1.282 -14.220 1.00 90.69 290 LYS A CA 1
ATOM 2187 C C . LYS A 1 290 ? -19.469 -2.744 -14.134 1.00 90.69 290 LYS A C 1
ATOM 2189 O O . LYS A 1 290 ? -18.425 -3.114 -14.671 1.00 90.69 290 LYS A O 1
ATOM 2194 N N . LEU A 1 291 ? -20.255 -3.548 -13.423 1.00 88.25 291 LEU A N 1
ATOM 2195 C CA . LEU A 1 291 ? -19.995 -4.969 -13.186 1.00 88.25 291 LEU A CA 1
ATOM 2196 C C . LEU A 1 291 ? -20.990 -5.801 -14.004 1.00 88.25 291 LEU A C 1
ATOM 2198 O O . LEU A 1 291 ? -22.169 -5.891 -13.651 1.00 88.25 291 LEU A O 1
ATOM 2202 N N . GLY A 1 292 ? -20.523 -6.379 -15.112 1.00 81.31 292 GLY A N 1
ATOM 2203 C CA . GLY A 1 292 ? -21.351 -7.130 -16.054 1.00 81.31 292 GLY A CA 1
ATOM 2204 C C . GLY A 1 292 ? -22.519 -6.311 -16.608 1.00 81.31 292 GLY A C 1
ATOM 2205 O O . GLY A 1 292 ? -22.420 -5.100 -16.824 1.00 81.31 292 GLY A O 1
ATOM 2206 N N . ASP A 1 293 ? -23.661 -6.971 -16.795 1.00 69.56 293 ASP A N 1
ATOM 2207 C CA . ASP A 1 293 ? -24.850 -6.358 -17.399 1.00 69.56 293 ASP A CA 1
ATOM 2208 C C . ASP A 1 293 ? -25.824 -5.759 -16.377 1.00 69.56 293 ASP A C 1
ATOM 2210 O O . ASP A 1 293 ? -26.843 -5.188 -16.761 1.00 69.56 293 ASP A O 1
ATOM 2214 N N . LYS A 1 294 ? -25.509 -5.819 -15.073 1.00 66.56 294 LYS A N 1
ATOM 2215 C CA . LYS A 1 294 ? -26.430 -5.449 -13.977 1.00 66.56 294 LYS A CA 1
ATOM 2216 C C . LYS A 1 294 ? -26.810 -3.961 -13.909 1.00 66.56 294 LYS A C 1
ATOM 2218 O O . LYS A 1 294 ? -27.560 -3.567 -13.025 1.00 66.56 294 LYS A O 1
ATOM 2223 N N . GLY A 1 295 ? -26.346 -3.125 -14.839 1.00 6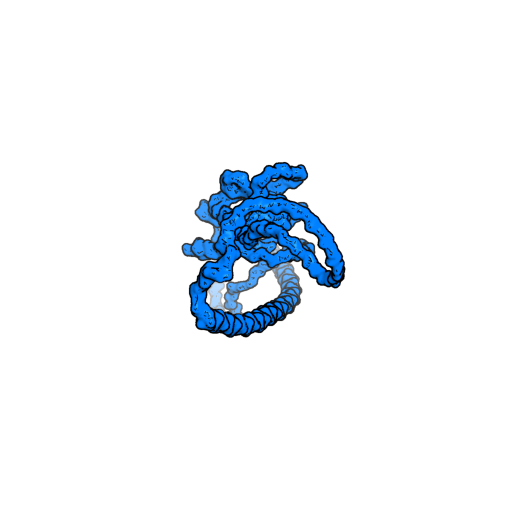4.94 295 GLY A N 1
ATOM 2224 C CA . GLY A 1 295 ? -26.815 -1.744 -15.023 1.00 64.94 295 GLY A CA 1
ATOM 2225 C C . GLY A 1 295 ? -26.494 -0.761 -13.887 1.00 64.94 295 GLY A C 1
ATOM 2226 O O . GLY A 1 295 ? -26.717 0.437 -14.058 1.00 64.94 295 GLY A O 1
ATOM 2227 N N . SER A 1 296 ? -25.951 -1.225 -12.758 1.00 81.75 296 SER A N 1
ATOM 2228 C CA . SER A 1 296 ? -25.505 -0.391 -11.646 1.00 81.75 296 SER A CA 1
ATOM 2229 C C . SER A 1 296 ? -24.095 0.148 -11.894 1.00 81.75 296 SER A C 1
ATOM 2231 O O . SER A 1 296 ? -23.198 -0.560 -12.358 1.00 81.75 296 SER A O 1
ATOM 2233 N N . TYR A 1 297 ? -23.910 1.430 -11.582 1.00 88.44 297 TYR A N 1
ATOM 2234 C CA . TYR A 1 297 ? -22.623 2.111 -11.668 1.00 88.44 297 TYR A CA 1
ATOM 2235 C C . TYR A 1 297 ? -22.122 2.437 -10.271 1.00 88.44 297 TYR A C 1
ATOM 2237 O O . TYR A 1 297 ? -22.859 3.034 -9.492 1.00 88.44 297 TYR A O 1
ATOM 2245 N N . TYR A 1 298 ? -20.856 2.139 -9.995 1.00 89.69 298 TYR A N 1
ATOM 2246 C CA . TYR A 1 298 ? -20.237 2.411 -8.699 1.00 89.69 298 TYR A CA 1
ATOM 2247 C C . TYR A 1 298 ? -19.136 3.457 -8.838 1.00 89.69 298 TYR A C 1
ATOM 2249 O O . TYR A 1 298 ? -18.212 3.284 -9.634 1.00 89.69 298 TYR A O 1
ATOM 2257 N N . TYR A 1 299 ? -19.211 4.543 -8.070 1.00 90.44 299 TYR A N 1
ATOM 2258 C CA . TYR A 1 299 ? -18.182 5.586 -8.085 1.00 90.44 299 TYR A CA 1
ATOM 2259 C C . TYR A 1 299 ? -16.924 5.116 -7.358 1.00 90.44 299 TYR A C 1
ATOM 2261 O O . TYR A 1 299 ? -16.988 4.635 -6.225 1.00 90.44 299 TYR A O 1
ATOM 2269 N N . ILE A 1 300 ? -15.764 5.295 -7.990 1.00 91.81 300 ILE A N 1
ATOM 2270 C CA . ILE A 1 300 ? -14.487 4.839 -7.439 1.00 91.81 300 ILE A CA 1
ATOM 2271 C C . ILE A 1 300 ? -13.466 5.970 -7.324 1.00 91.81 300 ILE A C 1
ATOM 2273 O O . ILE A 1 300 ? -13.366 6.862 -8.171 1.00 91.81 300 ILE A O 1
ATOM 2277 N N . SER A 1 301 ? -12.679 5.913 -6.250 1.00 90.94 301 SER A N 1
ATOM 2278 C CA . SER A 1 301 ? -11.582 6.850 -6.020 1.00 90.94 301 SER A CA 1
ATOM 2279 C C . SER A 1 301 ? -10.427 6.620 -7.009 1.00 90.94 301 SER A C 1
ATOM 2281 O O . SER A 1 301 ? -10.285 5.515 -7.541 1.00 90.94 301 SER A O 1
ATOM 2283 N N . PRO A 1 302 ? -9.540 7.613 -7.217 1.00 90.38 302 PRO A N 1
ATOM 2284 C CA . PRO A 1 302 ? -8.330 7.430 -8.025 1.00 90.38 302 PRO A CA 1
ATOM 2285 C C . PRO A 1 302 ? -7.426 6.282 -7.537 1.00 90.38 302 PRO A C 1
ATOM 2287 O O . PRO A 1 302 ? -6.867 5.545 -8.349 1.00 90.38 302 PRO A O 1
ATOM 2290 N N . SER A 1 303 ? -7.341 6.082 -6.217 1.00 91.00 303 SER A N 1
ATOM 2291 C CA . SER A 1 303 ? -6.606 4.964 -5.613 1.00 91.00 303 SER A CA 1
ATOM 2292 C C . SER A 1 303 ? -7.226 3.618 -5.995 1.00 91.00 303 SER A C 1
ATOM 2294 O O . SER A 1 303 ? -6.550 2.741 -6.533 1.00 91.00 303 SER A O 1
ATOM 2296 N N . SER A 1 304 ? -8.542 3.478 -5.802 1.00 91.81 304 SER A N 1
ATOM 2297 C CA . SER A 1 304 ? -9.282 2.262 -6.156 1.00 91.81 304 SER A CA 1
ATOM 2298 C C . SER A 1 304 ? -9.201 1.965 -7.654 1.00 91.81 304 SER A C 1
ATOM 2300 O O . SER A 1 304 ? -8.982 0.818 -8.031 1.00 91.81 304 SER A O 1
ATOM 2302 N N . ARG A 1 305 ? -9.300 2.993 -8.509 1.00 92.94 305 ARG A N 1
ATOM 2303 C CA . ARG A 1 305 ? -9.119 2.869 -9.963 1.00 92.94 305 ARG A CA 1
ATOM 2304 C C . ARG A 1 305 ? -7.762 2.278 -10.303 1.00 92.94 305 ARG A C 1
ATOM 2306 O O . ARG A 1 305 ? -7.705 1.314 -11.049 1.00 92.94 305 ARG A O 1
ATOM 2313 N N . THR A 1 306 ? -6.693 2.825 -9.735 1.00 93.62 306 THR A N 1
ATOM 2314 C CA . THR A 1 306 ? -5.326 2.376 -10.029 1.00 93.62 306 THR A CA 1
ATOM 2315 C C . THR A 1 306 ? -5.122 0.918 -9.632 1.00 93.62 306 THR A C 1
ATOM 2317 O O . THR A 1 306 ? -4.587 0.140 -10.417 1.00 93.62 306 THR A O 1
ATOM 2320 N N . ARG A 1 307 ? -5.633 0.517 -8.459 1.00 93.62 307 ARG A N 1
ATOM 2321 C CA . ARG A 1 307 ? -5.606 -0.885 -8.016 1.00 93.62 307 ARG A CA 1
ATOM 2322 C C . ARG A 1 307 ? -6.346 -1.804 -8.991 1.00 93.62 307 ARG A C 1
ATOM 2324 O O . ARG A 1 307 ? -5.791 -2.820 -9.393 1.00 93.62 307 ARG A O 1
ATOM 2331 N N . ILE A 1 308 ? -7.561 -1.440 -9.405 1.00 93.25 308 ILE A N 1
ATOM 2332 C CA . ILE A 1 308 ? -8.359 -2.246 -10.345 1.00 93.25 308 ILE A CA 1
ATOM 2333 C C . ILE A 1 308 ? -7.679 -2.320 -11.714 1.00 93.25 308 ILE A C 1
ATOM 2335 O O . ILE A 1 308 ? -7.548 -3.408 -12.266 1.00 93.25 308 ILE A O 1
ATOM 2339 N N . THR A 1 309 ? -7.215 -1.191 -12.255 1.00 94.12 309 THR A N 1
ATOM 2340 C CA . THR A 1 309 ? -6.555 -1.134 -13.565 1.00 94.12 309 THR A CA 1
ATOM 2341 C C . THR A 1 309 ? -5.276 -1.967 -13.592 1.00 94.12 309 THR A C 1
ATOM 2343 O O . THR A 1 309 ? -5.097 -2.728 -14.535 1.00 94.12 309 THR A O 1
ATOM 2346 N N . ALA A 1 310 ? -4.431 -1.905 -12.557 1.00 94.75 310 ALA A N 1
ATOM 2347 C CA . ALA A 1 310 ? -3.212 -2.716 -12.489 1.00 94.75 310 ALA A CA 1
ATOM 2348 C C . ALA A 1 310 ? -3.519 -4.225 -12.554 1.00 94.75 310 ALA A C 1
ATOM 2350 O O . ALA A 1 310 ? -2.881 -4.966 -13.302 1.00 94.75 310 ALA A O 1
ATOM 2351 N N . VAL A 1 311 ? -4.551 -4.674 -11.829 1.00 94.25 311 VAL A N 1
ATOM 2352 C CA . VAL A 1 311 ? -5.000 -6.074 -11.865 1.00 94.25 311 VAL A CA 1
ATOM 2353 C C . VAL A 1 311 ? -5.595 -6.421 -13.236 1.00 94.25 311 VAL A C 1
ATOM 2355 O O . VAL A 1 311 ? -5.247 -7.448 -13.814 1.00 94.25 311 VAL A O 1
ATOM 2358 N N . CYS A 1 312 ? -6.436 -5.556 -13.809 1.00 93.88 312 CYS A N 1
ATOM 2359 C CA . CYS A 1 312 ? -7.019 -5.775 -15.137 1.00 93.88 312 CYS A CA 1
ATOM 2360 C C . CYS A 1 312 ? -5.947 -5.887 -16.228 1.00 93.88 312 CYS A C 1
ATOM 2362 O O . CYS A 1 312 ? -6.041 -6.776 -17.076 1.00 93.88 312 CYS A O 1
ATOM 2364 N N . ASN A 1 313 ? -4.921 -5.032 -16.195 1.00 95.12 313 ASN A N 1
ATOM 2365 C CA . ASN A 1 313 ? -3.799 -5.069 -17.134 1.00 95.12 313 ASN A CA 1
ATOM 2366 C C . ASN A 1 313 ? -3.057 -6.405 -17.042 1.00 95.12 313 ASN A C 1
ATOM 2368 O O . ASN A 1 313 ? -2.823 -7.050 -18.064 1.00 95.12 313 ASN A O 1
ATOM 2372 N N . PHE A 1 314 ? -2.767 -6.862 -15.818 1.00 95.81 314 PHE A N 1
ATOM 2373 C CA . PHE A 1 314 ? -2.141 -8.160 -15.581 1.00 95.81 314 PHE A CA 1
ATOM 2374 C C . PHE A 1 314 ? -2.965 -9.312 -16.170 1.00 95.81 314 PHE A C 1
ATOM 2376 O O . PHE A 1 314 ? -2.464 -10.071 -16.997 1.00 95.81 314 PHE A O 1
ATOM 2383 N N . PHE A 1 315 ? -4.246 -9.423 -15.808 1.00 94.31 315 PHE A N 1
ATOM 2384 C CA . PHE A 1 315 ? -5.105 -10.502 -16.307 1.00 94.31 315 PHE A CA 1
ATOM 2385 C C . PHE A 1 315 ? -5.312 -10.447 -17.822 1.00 94.31 315 PHE A C 1
ATOM 2387 O O . PHE A 1 315 ? -5.373 -11.492 -18.467 1.00 94.31 315 PHE A O 1
ATOM 2394 N N . THR A 1 316 ? -5.394 -9.249 -18.399 1.00 94.25 316 THR A N 1
ATOM 2395 C CA . THR A 1 316 ? -5.506 -9.072 -19.852 1.00 94.25 316 THR A CA 1
ATOM 2396 C C . THR A 1 316 ? -4.262 -9.599 -20.556 1.00 94.25 316 THR A C 1
ATOM 2398 O O . THR A 1 316 ? -4.383 -10.367 -21.508 1.00 94.25 316 THR A O 1
ATOM 2401 N N . TYR A 1 317 ? -3.073 -9.276 -20.045 1.00 95.56 317 TYR A N 1
ATOM 2402 C CA . TYR A 1 317 ? -1.825 -9.768 -20.615 1.00 95.56 317 TYR A CA 1
ATOM 2403 C C . TYR A 1 317 ? -1.697 -11.293 -20.514 1.00 95.56 317 TYR A C 1
ATOM 2405 O O . TYR A 1 317 ? -1.387 -11.959 -21.501 1.00 95.56 317 TYR A O 1
ATOM 2413 N N . ILE A 1 318 ? -2.034 -11.873 -19.357 1.00 94.31 318 ILE A N 1
ATOM 2414 C CA . ILE A 1 318 ? -2.048 -13.333 -19.183 1.00 94.31 318 ILE A CA 1
ATOM 2415 C C . ILE A 1 318 ? -3.029 -14.001 -20.159 1.00 94.31 318 ILE A C 1
ATOM 2417 O O . ILE A 1 318 ? -2.690 -15.024 -20.755 1.00 94.31 318 ILE A O 1
ATOM 2421 N N . ARG A 1 319 ? -4.213 -13.415 -20.380 1.00 93.25 319 ARG A N 1
ATOM 2422 C CA . ARG A 1 319 ? -5.178 -13.912 -21.373 1.00 93.25 319 ARG A CA 1
ATOM 2423 C C . ARG A 1 319 ? -4.615 -13.866 -22.793 1.00 93.25 319 ARG A C 1
ATOM 2425 O O . ARG A 1 319 ? -4.791 -14.830 -23.531 1.00 93.25 319 ARG A O 1
ATOM 2432 N N . TYR A 1 320 ? -3.898 -12.807 -23.164 1.00 93.88 320 TYR A N 1
ATOM 2433 C CA . TYR A 1 320 ? -3.256 -12.720 -24.478 1.00 93.88 320 TYR A CA 1
ATOM 2434 C C . TYR A 1 320 ? -2.174 -13.783 -24.675 1.00 93.88 320 TYR A C 1
ATOM 2436 O O . TYR A 1 320 ? -2.095 -14.366 -25.757 1.00 93.88 320 TYR A O 1
ATOM 2444 N N . ILE A 1 321 ? -1.387 -14.087 -23.638 1.00 92.75 321 ILE A N 1
ATOM 2445 C CA . ILE A 1 321 ? -0.410 -15.187 -23.682 1.00 92.75 321 ILE A CA 1
ATOM 2446 C C . ILE A 1 321 ? -1.131 -16.526 -23.882 1.00 92.75 321 ILE A C 1
ATOM 2448 O O . ILE A 1 321 ? -0.768 -17.292 -24.769 1.00 92.75 321 ILE A O 1
ATOM 2452 N N . GLN A 1 322 ? -2.180 -16.801 -23.099 1.00 90.69 322 GLN A N 1
ATOM 2453 C CA . GLN A 1 322 ? -2.939 -18.057 -23.184 1.00 90.69 322 GLN A CA 1
ATOM 2454 C C . GLN A 1 322 ? -3.623 -18.257 -24.542 1.00 90.69 322 GLN A C 1
ATOM 2456 O O . GLN A 1 322 ? -3.731 -19.385 -25.014 1.00 90.69 322 GLN A O 1
ATOM 2461 N N . GLN A 1 323 ? -4.071 -17.171 -25.173 1.00 92.50 323 GLN A N 1
ATOM 2462 C CA . GLN A 1 323 ? -4.700 -17.181 -26.498 1.00 92.50 323 GLN A CA 1
ATOM 2463 C C . GLN A 1 323 ? -3.682 -17.215 -27.650 1.00 92.50 323 GLN A C 1
ATOM 2465 O O . GLN A 1 323 ? -4.083 -17.297 -28.807 1.00 92.50 323 GLN A O 1
ATOM 2470 N N . GLY A 1 324 ? -2.377 -17.135 -27.360 1.00 90.94 324 GLY A N 1
ATOM 2471 C CA . GLY A 1 324 ? -1.328 -17.097 -28.382 1.00 90.94 324 GLY A CA 1
ATOM 2472 C C . GLY A 1 324 ? -1.283 -15.792 -29.186 1.00 90.94 324 GLY A C 1
ATOM 2473 O O . GLY A 1 324 ? -0.739 -15.769 -30.287 1.00 90.94 324 GLY A O 1
ATOM 2474 N N . LEU A 1 325 ? -1.849 -14.702 -28.656 1.00 93.25 325 LEU A N 1
ATOM 2475 C CA . LEU A 1 325 ? -1.840 -13.378 -29.295 1.00 93.25 325 LEU A CA 1
ATOM 2476 C C . LEU A 1 325 ? -0.492 -12.659 -29.132 1.00 93.25 325 LEU A C 1
ATOM 2478 O O . LEU A 1 325 ? -0.181 -11.734 -29.882 1.00 93.25 325 LEU A O 1
ATOM 2482 N N . VAL A 1 326 ? 0.314 -13.076 -28.155 1.00 91.94 326 VAL A N 1
ATOM 2483 C CA . VAL A 1 326 ? 1.622 -12.485 -27.861 1.00 91.94 326 VAL A CA 1
ATOM 2484 C C . VAL A 1 326 ? 2.706 -13.175 -28.689 1.00 91.94 326 VAL A C 1
ATOM 2486 O O . VAL A 1 326 ? 2.919 -14.376 -28.558 1.00 91.94 326 VAL A O 1
ATOM 2489 N N . ARG A 1 327 ? 3.412 -12.408 -29.531 1.00 90.44 327 ARG A N 1
ATOM 2490 C CA . ARG A 1 327 ? 4.491 -12.899 -30.418 1.00 90.44 327 ARG A CA 1
ATOM 2491 C C . ARG A 1 327 ? 5.911 -12.607 -29.899 1.00 90.44 327 ARG A C 1
ATOM 2493 O O . ARG A 1 327 ? 6.857 -12.638 -30.679 1.00 90.44 327 ARG A O 1
ATOM 2500 N N . HIS A 1 328 ? 6.047 -12.288 -28.615 1.00 89.12 328 HIS A N 1
ATOM 2501 C CA . HIS A 1 328 ? 7.325 -11.980 -27.967 1.00 89.12 328 HIS A CA 1
ATOM 2502 C C . HIS A 1 328 ? 8.105 -13.248 -27.580 1.00 89.12 328 HIS A C 1
ATOM 2504 O O . HIS A 1 328 ? 7.526 -14.330 -27.460 1.00 89.12 328 HIS A O 1
ATOM 2510 N N . ASP A 1 329 ? 9.418 -13.115 -27.378 1.00 91.19 329 ASP A N 1
ATOM 2511 C CA . ASP A 1 329 ? 10.238 -14.190 -26.815 1.00 91.19 329 ASP A CA 1
ATOM 2512 C C . ASP A 1 329 ? 9.926 -14.411 -25.318 1.00 91.19 329 ASP A C 1
ATOM 2514 O O . ASP A 1 329 ? 9.241 -13.620 -24.659 1.00 91.19 329 ASP A O 1
ATOM 2518 N N . ALA A 1 330 ? 10.388 -15.539 -24.771 1.00 89.56 330 ALA A N 1
ATOM 2519 C CA . ALA A 1 330 ? 10.095 -15.915 -23.387 1.00 89.56 330 ALA A CA 1
ATOM 2520 C C . ALA A 1 330 ? 10.634 -14.899 -22.366 1.00 89.56 330 ALA A C 1
ATOM 2522 O O . ALA A 1 330 ? 10.019 -14.694 -21.319 1.00 89.56 330 ALA A O 1
ATOM 2523 N N . GLU A 1 331 ? 11.754 -14.249 -22.682 1.00 91.56 331 GLU A N 1
ATOM 2524 C CA . GLU A 1 331 ? 12.385 -13.248 -21.828 1.00 91.56 331 GLU A CA 1
ATOM 2525 C C . GLU A 1 331 ? 11.565 -11.953 -21.769 1.00 91.56 331 GLU A C 1
ATOM 2527 O O . GLU A 1 331 ? 11.247 -11.477 -20.678 1.00 91.56 331 GLU A O 1
ATOM 2532 N N . GLN A 1 332 ? 11.128 -11.423 -22.913 1.00 90.81 332 GLN A N 1
ATOM 2533 C CA . GLN A 1 332 ? 10.250 -10.253 -22.975 1.00 90.81 332 GLN A CA 1
ATOM 2534 C C . GLN A 1 332 ? 8.911 -10.534 -22.291 1.00 90.81 332 GLN A C 1
ATOM 2536 O O . GLN A 1 332 ? 8.415 -9.700 -21.530 1.00 90.81 332 GLN A O 1
ATOM 2541 N N . MET A 1 333 ? 8.340 -11.730 -22.488 1.00 92.19 333 MET A N 1
ATOM 2542 C CA . MET A 1 333 ? 7.119 -12.123 -21.782 1.00 92.19 333 MET A CA 1
ATOM 2543 C C . MET A 1 333 ? 7.310 -12.143 -20.263 1.00 92.19 333 MET A C 1
ATOM 2545 O O . MET A 1 333 ? 6.443 -11.659 -19.533 1.00 92.19 333 MET A O 1
ATOM 2549 N N . PHE A 1 334 ? 8.440 -12.668 -19.786 1.00 93.38 334 PHE A N 1
ATOM 2550 C CA . PHE A 1 334 ? 8.777 -12.701 -18.366 1.00 93.38 334 PHE A CA 1
ATOM 2551 C C . PHE A 1 334 ? 8.920 -11.294 -17.777 1.00 93.38 334 PHE A C 1
ATOM 2553 O O . PHE A 1 334 ? 8.303 -10.996 -16.750 1.00 93.38 334 PHE A O 1
ATOM 2560 N N . TRP A 1 335 ? 9.683 -10.416 -18.427 1.00 94.56 335 TRP A N 1
ATOM 2561 C CA . TRP A 1 335 ? 9.878 -9.048 -17.950 1.00 94.56 335 TRP A CA 1
ATOM 2562 C C . TRP A 1 335 ? 8.582 -8.245 -17.938 1.00 94.56 335 TRP A C 1
ATOM 2564 O O . TRP A 1 335 ? 8.339 -7.504 -16.987 1.00 94.56 335 TRP A O 1
ATOM 2574 N N . GLU A 1 336 ? 7.699 -8.455 -18.913 1.00 95.25 336 GLU A N 1
ATOM 2575 C CA . GLU A 1 336 ? 6.386 -7.812 -18.932 1.00 95.25 336 GLU A CA 1
ATOM 2576 C C . GLU A 1 336 ? 5.491 -8.297 -17.781 1.00 95.25 336 GLU A C 1
ATOM 2578 O O . GLU A 1 336 ? 4.843 -7.498 -17.100 1.00 95.25 336 GLU A O 1
ATOM 2583 N N . VAL A 1 337 ? 5.525 -9.597 -17.464 1.00 94.06 337 VAL A N 1
ATOM 2584 C CA . VAL A 1 337 ? 4.874 -10.134 -16.258 1.00 94.06 337 VAL A CA 1
ATOM 2585 C C . VAL A 1 337 ? 5.453 -9.496 -14.991 1.00 94.06 337 VAL A C 1
ATOM 2587 O O . VAL A 1 337 ? 4.693 -9.101 -14.104 1.00 94.06 337 VAL A O 1
ATOM 2590 N N . MET A 1 338 ? 6.778 -9.362 -14.885 1.00 94.44 338 MET A N 1
ATOM 2591 C CA . MET A 1 338 ? 7.429 -8.739 -13.725 1.00 94.44 338 MET A CA 1
ATOM 2592 C C . MET A 1 338 ? 7.066 -7.255 -13.595 1.00 94.44 338 MET A C 1
ATOM 2594 O O . MET A 1 338 ? 6.775 -6.789 -12.490 1.00 94.44 338 MET A O 1
ATOM 2598 N N . ARG A 1 339 ? 6.985 -6.533 -14.717 1.00 96.19 339 ARG A N 1
ATOM 2599 C CA . ARG A 1 339 ? 6.544 -5.137 -14.787 1.00 96.19 339 ARG A CA 1
ATOM 2600 C C . ARG A 1 339 ? 5.107 -4.975 -14.281 1.00 96.19 339 ARG A C 1
ATOM 2602 O O . ARG A 1 339 ? 4.864 -4.152 -13.399 1.00 96.19 339 ARG A O 1
ATOM 2609 N N . LEU A 1 340 ? 4.172 -5.802 -14.755 1.00 94.88 340 LEU A N 1
ATOM 2610 C CA . LEU A 1 340 ? 2.765 -5.782 -14.324 1.00 94.88 340 LEU A CA 1
ATOM 2611 C C . LEU A 1 340 ? 2.601 -6.180 -12.846 1.00 94.88 340 LEU A C 1
ATOM 2613 O O . LEU A 1 340 ? 1.793 -5.595 -12.122 1.00 94.88 340 LEU A O 1
ATOM 2617 N N . ARG A 1 341 ? 3.406 -7.131 -12.348 1.00 94.88 341 ARG A N 1
ATOM 2618 C CA . ARG A 1 341 ? 3.447 -7.468 -10.913 1.00 94.88 341 ARG A CA 1
ATOM 2619 C C . ARG A 1 341 ? 3.952 -6.304 -10.065 1.00 94.88 341 ARG A C 1
ATOM 2621 O O . ARG A 1 341 ? 3.384 -6.050 -9.005 1.00 94.88 341 ARG A O 1
ATOM 2628 N N . ARG A 1 342 ? 4.972 -5.577 -10.530 1.00 93.19 342 ARG A N 1
ATOM 2629 C CA . ARG A 1 342 ? 5.461 -4.362 -9.865 1.00 93.19 342 ARG A CA 1
ATOM 2630 C C . ARG A 1 342 ? 4.364 -3.300 -9.779 1.00 93.19 342 ARG A C 1
ATOM 2632 O O . ARG A 1 342 ? 4.166 -2.756 -8.698 1.00 93.19 342 ARG A O 1
ATOM 2639 N N . GLU A 1 343 ? 3.620 -3.046 -10.857 1.00 92.75 343 GLU A N 1
ATOM 2640 C CA . GLU A 1 343 ? 2.495 -2.093 -10.843 1.00 92.75 343 GLU A CA 1
ATOM 2641 C C . GLU A 1 343 ? 1.427 -2.465 -9.805 1.00 92.75 343 GLU A C 1
ATOM 2643 O O . GLU A 1 343 ? 0.975 -1.603 -9.048 1.00 92.75 343 GLU A O 1
ATOM 2648 N N . MET A 1 344 ? 1.068 -3.750 -9.703 1.00 93.19 344 MET A N 1
ATOM 2649 C CA . MET A 1 344 ? 0.137 -4.223 -8.673 1.00 93.19 344 MET A CA 1
ATOM 2650 C C . MET A 1 344 ? 0.673 -3.995 -7.252 1.00 93.19 344 MET A C 1
ATOM 2652 O O . MET A 1 344 ? -0.077 -3.543 -6.386 1.00 93.19 344 MET A O 1
ATOM 2656 N N . THR A 1 345 ? 1.958 -4.264 -6.999 1.00 91.56 345 THR A N 1
ATOM 2657 C CA . THR A 1 345 ? 2.586 -4.042 -5.683 1.00 91.56 345 THR A CA 1
ATOM 2658 C C . THR A 1 345 ? 2.620 -2.560 -5.312 1.00 91.56 345 THR A C 1
ATOM 2660 O O . THR A 1 345 ? 2.257 -2.199 -4.195 1.00 91.56 345 THR A O 1
ATOM 2663 N N . VAL A 1 346 ? 2.987 -1.688 -6.253 1.00 89.31 346 VAL A N 1
ATOM 2664 C CA . VAL A 1 346 ? 2.994 -0.228 -6.056 1.00 89.31 346 VAL A CA 1
ATOM 2665 C C . VAL A 1 346 ? 1.584 0.275 -5.723 1.00 89.31 346 VAL A C 1
ATOM 2667 O O . VAL A 1 346 ? 1.399 0.995 -4.740 1.00 89.31 346 VAL A O 1
ATOM 2670 N N . ALA A 1 347 ? 0.570 -0.180 -6.466 1.00 90.56 347 ALA A N 1
ATOM 2671 C CA . ALA A 1 347 ? -0.824 0.170 -6.203 1.00 90.56 347 ALA A CA 1
ATOM 2672 C C . ALA A 1 347 ? -1.329 -0.373 -4.853 1.00 90.56 347 ALA A C 1
ATOM 2674 O O . ALA A 1 347 ? -2.129 0.284 -4.182 1.00 90.56 347 ALA A O 1
ATOM 2675 N N . LYS A 1 348 ? -0.859 -1.556 -4.429 1.00 87.25 348 LYS A N 1
ATOM 2676 C CA . LYS A 1 348 ? -1.179 -2.154 -3.123 1.00 87.25 348 LYS A CA 1
ATOM 2677 C C . LYS A 1 348 ? -0.657 -1.312 -1.957 1.00 87.25 348 LYS A C 1
ATOM 2679 O O . LYS A 1 348 ? -1.358 -1.188 -0.959 1.00 87.25 348 LYS A O 1
ATOM 2684 N N . LEU A 1 349 ? 0.520 -0.705 -2.103 1.00 89.19 349 LEU A N 1
ATOM 2685 C CA . LEU A 1 349 ? 1.102 0.210 -1.114 1.00 89.19 349 LEU A CA 1
ATOM 2686 C C . LEU A 1 349 ? 0.432 1.599 -1.099 1.00 89.19 349 LEU A C 1
ATOM 2688 O O . LEU A 1 349 ? 0.782 2.443 -0.284 1.00 89.19 349 LEU A O 1
ATOM 2692 N N . GLY A 1 350 ? -0.544 1.845 -1.980 1.00 84.69 350 GLY A N 1
ATOM 2693 C CA . GLY A 1 350 ? -1.290 3.103 -2.022 1.00 84.69 350 GLY A CA 1
ATOM 2694 C C . GLY A 1 350 ? -0.645 4.193 -2.877 1.00 84.69 350 GLY A C 1
ATOM 2695 O O . GLY A 1 350 ? -1.159 5.311 -2.902 1.00 84.69 350 GLY A O 1
ATOM 2696 N N . PHE A 1 351 ? 0.417 3.880 -3.623 1.00 84.56 351 PHE A N 1
ATOM 2697 C CA . PHE A 1 351 ? 1.001 4.797 -4.597 1.00 84.56 351 PHE A CA 1
ATOM 2698 C C . PHE A 1 351 ? 0.205 4.748 -5.903 1.00 84.56 351 PHE A C 1
ATOM 2700 O O . PHE A 1 351 ? 0.053 3.698 -6.528 1.00 84.56 351 PHE A O 1
ATOM 2707 N N . TYR A 1 352 ? -0.320 5.897 -6.323 1.00 83.12 352 TYR A N 1
ATOM 2708 C CA . TYR A 1 352 ? -1.015 6.045 -7.595 1.00 83.12 352 TYR A CA 1
ATOM 2709 C C . TYR A 1 352 ? -0.736 7.413 -8.199 1.00 83.12 352 TYR A C 1
ATOM 2711 O O . TYR A 1 352 ? -0.649 8.419 -7.495 1.00 83.12 352 TYR A O 1
ATOM 2719 N N . LEU A 1 353 ? -0.642 7.450 -9.525 1.00 76.31 353 LEU A N 1
ATOM 2720 C CA . LEU A 1 353 ? -0.560 8.705 -10.250 1.00 76.31 353 LEU A CA 1
ATOM 2721 C C . LEU A 1 353 ? -1.944 9.354 -10.232 1.00 76.31 353 LEU A C 1
ATOM 2723 O O . LEU A 1 353 ? -2.915 8.835 -10.788 1.00 76.31 353 LEU A O 1
ATOM 2727 N N . THR A 1 354 ? -2.055 10.494 -9.556 1.00 64.56 354 THR A N 1
ATOM 2728 C CA . THR A 1 354 ? -3.192 11.383 -9.767 1.00 64.56 354 THR A CA 1
ATOM 2729 C C . THR A 1 354 ? -3.011 12.030 -11.123 1.00 64.56 354 THR A C 1
ATOM 2731 O O . THR A 1 354 ? -2.060 12.787 -11.308 1.00 64.56 354 THR A O 1
ATOM 2734 N N . ASP A 1 355 ? -3.924 11.738 -12.041 1.00 56.75 355 ASP A N 1
ATOM 2735 C CA . ASP A 1 355 ? -4.050 12.430 -13.319 1.00 56.75 355 ASP A CA 1
ATOM 2736 C C . ASP A 1 355 ? -4.438 13.894 -13.024 1.00 56.75 355 ASP A C 1
ATOM 2738 O O . ASP A 1 355 ? -5.616 14.254 -12.903 1.00 56.75 355 ASP A O 1
ATOM 2742 N N . GLN A 1 356 ? -3.429 14.714 -12.720 1.00 40.53 356 GLN A N 1
ATOM 2743 C CA . GLN A 1 356 ? -3.540 16.165 -12.672 1.00 40.53 356 GLN A CA 1
ATOM 2744 C C . GLN A 1 356 ? -3.482 16.646 -14.119 1.00 40.53 356 GLN A C 1
ATOM 2746 O O . GLN A 1 356 ? -2.425 17.025 -14.614 1.00 40.53 356 GLN A O 1
ATOM 2751 N N . GLY A 1 357 ? -4.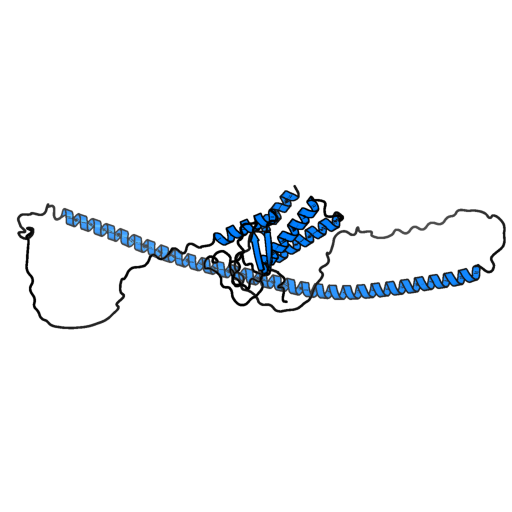629 16.531 -14.788 1.00 32.78 357 GLY A N 1
ATOM 2752 C CA . GLY A 1 357 ? -4.976 17.407 -15.901 1.00 32.78 357 GLY A CA 1
ATOM 2753 C C . GLY A 1 357 ? -5.320 18.792 -15.383 1.00 32.78 357 GLY A C 1
ATOM 2754 O O . GLY A 1 357 ? -6.025 18.856 -14.340 1.00 32.78 357 GLY A O 1
#

Sequence (357 aa):
MLLQQLGKSVEHCVFFGPPDAPAARHRYGRDAEEQGCIVGRLVDLDPEPKSRVEGGGQAGPTSSRGHGDLSGRRSSSLEIREKEIREKGSEILRDQLDAAQKELKLKDKECERLSQVRNQLEQELEELTASLFEEAHKMVNEANVKQAAAEKQLREAQGKIDVLQAEVTALKTLVLTSTPSSPNRQLHPQLQPPGARGAHKHGGGHVRNKSASGAFPSSPGKSETSSVSVEPEAKELSQLVQSAVENNSLTIEPVAMSALPIVKASAIECGGPKKCALSGMSRLCRHRIKLGDKGSYYYISPSSRTRITAVCNFFTYIRYIQQGLVRHDAEQMFWEVMRLRREMTVAKLGFYLTDQG

Solvent-accessible surface area (backbone atoms only — not comparable to full-atom values): 22615 Å² total; per-residue (Å²): 108,71,68,64,59,49,48,58,59,50,62,66,64,68,60,75,72,81,93,80,76,84,83,78,85,75,88,76,82,96,74,88,78,87,81,79,90,84,86,91,81,82,79,88,79,82,80,89,81,92,77,88,82,88,86,88,85,90,83,86,88,82,82,89,82,93,82,61,95,75,50,59,69,55,48,54,56,46,52,53,50,52,50,50,52,52,51,53,50,52,48,53,52,49,53,52,50,53,51,53,54,52,53,49,55,52,50,51,53,50,50,51,53,50,49,51,53,49,53,51,52,52,50,54,50,50,54,52,50,53,53,52,50,52,51,51,52,48,54,52,49,56,51,50,52,52,48,53,53,51,54,49,53,48,53,55,51,49,53,51,48,54,53,52,51,50,51,54,51,51,51,53,50,52,54,55,66,73,56,82,64,82,79,73,77,88,80,55,89,81,81,64,89,79,84,86,88,79,90,87,84,86,79,88,80,88,78,91,80,91,82,89,84,85,88,79,87,90,76,83,82,70,86,74,72,74,87,68,82,89,75,62,65,44,60,53,52,51,52,53,50,51,54,19,52,77,66,72,36,57,48,80,43,81,54,81,88,63,93,76,83,92,72,69,90,82,55,77,80,27,31,40,61,52,24,15,38,71,74,67,45,82,37,73,25,55,32,32,37,33,60,55,86,72,81,55,60,31,20,30,27,67,62,57,47,43,40,50,50,30,50,46,54,40,56,50,51,54,49,33,52,75,69,63,70,58,88,68,56,74,64,60,52,48,51,52,52,52,50,37,52,49,48,38,52,43,28,69,74,68,55,62,87,76,85,81,121

Radius of gyration: 45.45 Å; Cα contacts (8 Å, |Δi|>4): 156; chains: 1; bounding box: 131×52×130 Å

Secondary structure (DSSP, 8-state):
-HHHHHHHHHHHHHS---S----------------------PPP------------------------TTTHHHHHHHHHHHHHHHHHHHHHHHHHHHHHHHHHHHHHHHHHHHHHHHHHHHHHHHHHHHHHHHHHHHHHHHHHHHHHHHHHHHHHHHHHHHHHHHHHHHHHHHHHHHS--S--TTS-TT-----------------------------------------SHHHHHHHHHHHHHHTT-EEEEE----S-----TT-SSS-BTTB-TTT--B----EEEEETTS--EEEE-HHHHHHHHHHHHHHHHHHHHHTT-----HHHHHHHHHHHHHHHHHHHTT-------

Nearest PDB structures (foldseek):
  4uj5-assembly1_C  TM=9.524E-01  e=9.779E-16  Homo sapiens
  4uj4-assembly1_H  TM=9.761E-01  e=9.009E-14  Homo sapiens
  4uj4-assembly3_B  TM=9.527E-01  e=5.838E-14  Homo sapiens
  4uj3-assembly6_Q  TM=9.538E-01  e=1.479E-13  Homo sapiens
  4uj3-assembly5_N  TM=9.551E-01  e=2.748E-13  Homo sapiens

Organism: NCBI:txid230148

Mean predicted aligned error: 22.42 Å